Protein AF-A0A7W2FUV5-F1 (afdb_monomer)

Structure (mmCIF, N/CA/C/O backbone):
data_AF-A0A7W2FUV5-F1
#
_entry.id   AF-A0A7W2FUV5-F1
#
loop_
_atom_site.group_PDB
_atom_site.id
_atom_site.type_symbol
_atom_site.label_atom_id
_atom_site.label_alt_id
_atom_site.label_comp_id
_atom_site.label_asym_id
_atom_site.label_entity_id
_atom_site.label_seq_id
_atom_site.pdbx_PDB_ins_code
_atom_site.Cartn_x
_atom_site.Cartn_y
_atom_site.Cartn_z
_atom_site.occupancy
_atom_site.B_iso_or_equiv
_atom_site.auth_seq_id
_atom_site.auth_comp_id
_atom_site.auth_asym_id
_atom_site.auth_atom_id
_atom_site.pdbx_PDB_model_num
ATOM 1 N N . MET A 1 1 ? -15.172 -16.208 36.085 1.00 59.88 1 MET A N 1
ATOM 2 C CA . MET A 1 1 ? -14.757 -15.683 34.762 1.00 59.88 1 MET A CA 1
ATOM 3 C C . MET A 1 1 ? -15.529 -16.446 33.694 1.00 59.88 1 MET A C 1
ATOM 5 O O . MET A 1 1 ? -15.503 -17.672 33.740 1.00 59.88 1 MET A O 1
ATOM 9 N N . SER A 1 2 ? -16.285 -15.777 32.815 1.00 79.88 2 SER A N 1
ATOM 10 C CA . SER A 1 2 ? -17.159 -16.488 31.866 1.00 79.88 2 SER A CA 1
ATOM 11 C C . SER A 1 2 ? -16.350 -17.189 30.760 1.00 79.88 2 SER A C 1
ATOM 13 O O . SER A 1 2 ? -15.202 -16.830 30.489 1.00 79.88 2 SER A O 1
ATOM 15 N N . VAL A 1 3 ? -16.933 -18.198 30.097 1.00 78.81 3 VAL A N 1
ATOM 16 C CA . VAL A 1 3 ? -16.332 -18.845 28.906 1.00 78.81 3 VAL A CA 1
ATOM 17 C C . VAL A 1 3 ? -16.021 -17.808 27.824 1.00 78.81 3 VAL A C 1
ATOM 19 O O . VAL A 1 3 ? -14.957 -17.851 27.212 1.00 78.81 3 VAL A O 1
ATOM 22 N N . VAL A 1 4 ? -16.907 -16.823 27.666 1.00 73.12 4 VAL A N 1
ATOM 23 C CA . VAL A 1 4 ? -16.743 -15.706 26.733 1.00 73.12 4 VAL A CA 1
ATOM 24 C C . VAL A 1 4 ? -15.520 -14.858 27.087 1.00 73.12 4 VAL A C 1
ATOM 26 O O . VAL A 1 4 ? -14.774 -14.480 26.192 1.00 73.12 4 VAL A O 1
ATOM 29 N N . ASP A 1 5 ? -15.263 -14.587 28.367 1.00 71.31 5 ASP A N 1
ATOM 30 C CA . ASP A 1 5 ? -14.100 -13.788 28.783 1.00 71.31 5 ASP A CA 1
ATOM 31 C C . ASP A 1 5 ? -12.777 -14.524 28.545 1.00 71.31 5 ASP A C 1
ATOM 33 O O . ASP A 1 5 ? -11.807 -13.911 28.099 1.00 71.31 5 ASP A O 1
ATOM 37 N N . ARG A 1 6 ? -12.748 -15.848 28.753 1.00 76.88 6 ARG A N 1
ATOM 38 C CA . ARG A 1 6 ? -11.579 -16.688 28.436 1.00 76.88 6 ARG A CA 1
ATOM 39 C C . ARG A 1 6 ? -11.285 -16.713 26.937 1.00 76.88 6 ARG A C 1
ATOM 41 O O . ARG A 1 6 ? -10.139 -16.508 26.549 1.00 76.88 6 ARG A O 1
ATOM 48 N N . LEU A 1 7 ? -12.320 -16.863 26.107 1.00 76.25 7 LEU A N 1
ATOM 49 C CA . LEU A 1 7 ? -12.224 -16.746 24.645 1.00 76.25 7 LEU A CA 1
ATOM 50 C C . LEU A 1 7 ? -11.742 -15.357 24.215 1.00 76.25 7 LEU A C 1
ATOM 52 O O . LEU A 1 7 ? -10.927 -15.220 23.307 1.00 76.25 7 LEU A O 1
ATOM 56 N N . LYS A 1 8 ? -12.209 -14.300 24.887 1.00 73.56 8 LYS A N 1
ATOM 57 C CA . LYS A 1 8 ? -11.751 -12.943 24.586 1.00 73.56 8 LYS A CA 1
ATOM 58 C C . LYS A 1 8 ? -10.276 -12.743 24.915 1.00 73.56 8 LYS A C 1
ATOM 60 O O . LYS A 1 8 ? -9.562 -12.113 24.134 1.00 73.56 8 LYS A O 1
ATOM 65 N N . MET A 1 9 ? -9.816 -13.295 26.035 1.00 73.56 9 MET A N 1
ATOM 66 C CA . MET A 1 9 ? -8.405 -13.265 26.413 1.00 73.56 9 MET A CA 1
ATOM 67 C C . MET A 1 9 ? -7.536 -14.088 25.457 1.00 73.56 9 MET A C 1
ATOM 69 O O . MET A 1 9 ? -6.495 -13.588 25.038 1.00 73.56 9 MET A O 1
ATOM 73 N N . SER A 1 10 ? -7.971 -15.288 25.051 1.00 78.12 10 SER A N 1
ATOM 74 C CA . SER A 1 10 ? -7.213 -16.134 24.114 1.00 78.12 10 SER A CA 1
ATOM 75 C C . SER A 1 10 ? -7.102 -15.516 22.718 1.00 78.12 10 SER A C 1
ATOM 77 O O . SER A 1 10 ? -6.075 -15.656 22.065 1.00 78.12 10 SER A O 1
ATOM 79 N N . LEU A 1 11 ? -8.120 -14.767 22.279 1.00 75.81 11 LEU A N 1
ATOM 80 C CA . LEU A 1 11 ? -8.102 -14.005 21.023 1.00 75.81 11 LEU A CA 1
ATOM 81 C C . LEU A 1 11 ? -7.348 -12.665 21.136 1.00 75.81 11 LEU A C 1
ATOM 83 O O . LEU A 1 11 ? -7.261 -11.912 20.165 1.00 75.81 11 LEU A O 1
ATOM 87 N N . GLY A 1 12 ? -6.823 -12.329 22.320 1.00 76.38 12 GLY A N 1
ATOM 88 C CA . GLY A 1 12 ? -6.105 -11.081 22.566 1.00 76.38 12 GLY A CA 1
ATOM 89 C C . GLY A 1 12 ? -6.962 -9.831 22.349 1.00 76.38 12 GLY A C 1
ATOM 90 O O . GLY A 1 12 ? -6.422 -8.785 21.975 1.00 76.38 12 GLY A O 1
ATOM 91 N N . LEU A 1 13 ? -8.281 -9.936 22.546 1.00 79.88 13 LEU A N 1
ATOM 92 C CA . LEU A 1 13 ? -9.224 -8.842 22.340 1.00 79.88 13 LEU A CA 1
ATOM 93 C C . LEU A 1 13 ? -8.911 -7.656 23.266 1.00 79.88 13 LEU A C 1
ATOM 95 O O . LEU A 1 13 ? -8.516 -7.839 24.421 1.00 79.88 13 LEU A O 1
ATOM 99 N N . PRO A 1 14 ? -9.103 -6.413 22.794 1.00 77.25 14 PRO A N 1
ATOM 100 C CA . PRO A 1 14 ? -8.927 -5.244 23.635 1.00 77.25 14 PRO A CA 1
ATOM 101 C C . PRO A 1 14 ? -9.948 -5.268 24.776 1.00 77.25 14 PRO A C 1
ATOM 103 O O . PRO A 1 14 ? -11.129 -5.534 24.554 1.00 77.25 14 PRO A O 1
ATOM 106 N N . LYS A 1 15 ? -9.510 -4.887 25.985 1.00 74.56 15 LYS A N 1
ATOM 107 C CA . LYS A 1 15 ? -10.382 -4.759 27.172 1.00 74.56 15 LYS A CA 1
ATOM 108 C C . LYS A 1 15 ? -11.621 -3.893 26.908 1.00 74.56 15 LYS A C 1
ATOM 110 O O . LYS A 1 15 ? -12.674 -4.127 27.484 1.00 74.56 15 LYS A O 1
ATOM 115 N N . GLN A 1 16 ? -11.489 -2.901 26.024 1.00 78.50 16 GLN A N 1
ATOM 116 C CA . GLN A 1 16 ? -12.583 -2.055 25.566 1.00 78.50 16 GLN A CA 1
ATOM 117 C C . GLN A 1 16 ? -12.627 -2.021 24.037 1.00 78.50 16 GLN A C 1
ATOM 119 O O . GLN A 1 16 ? -11.667 -1.606 23.376 1.00 78.50 16 GLN A O 1
ATOM 124 N N . ILE A 1 17 ? -13.772 -2.397 23.464 1.00 81.25 17 ILE A N 1
ATOM 125 C CA . ILE A 1 17 ? -14.006 -2.258 22.028 1.00 81.25 17 ILE A CA 1
ATOM 126 C C . ILE A 1 17 ? -14.166 -0.776 21.686 1.00 81.25 17 ILE A C 1
ATOM 128 O O . ILE A 1 17 ? -14.946 -0.042 22.292 1.00 81.25 17 ILE A O 1
ATOM 132 N N . LYS A 1 18 ? -13.415 -0.335 20.674 1.00 88.25 18 LYS A N 1
ATOM 133 C CA . LYS A 1 18 ? -13.454 1.026 20.135 1.00 88.25 18 LYS A CA 1
ATOM 134 C C . LYS A 1 18 ? -14.054 0.973 18.725 1.00 88.25 18 LYS A C 1
ATOM 136 O O . LYS A 1 18 ? -13.307 0.723 17.778 1.00 88.25 18 LYS A O 1
ATOM 141 N N . PRO A 1 19 ? -15.358 1.265 18.536 1.00 87.38 19 PRO A N 1
ATOM 142 C CA . PRO A 1 19 ? -16.016 1.150 17.229 1.00 87.38 19 PRO A CA 1
ATOM 143 C C . PRO A 1 19 ? -15.328 1.943 16.111 1.00 87.38 19 PRO A C 1
ATOM 145 O O . PRO A 1 19 ? -15.276 1.504 14.970 1.00 87.38 19 PRO A O 1
ATOM 148 N N . ARG A 1 20 ? -14.724 3.097 16.432 1.00 89.38 20 ARG A N 1
ATOM 149 C CA . ARG A 1 20 ? -13.949 3.882 15.455 1.00 89.38 20 ARG A CA 1
ATOM 150 C C . ARG A 1 20 ? -12.714 3.134 14.947 1.00 89.38 20 ARG A C 1
ATOM 152 O O . ARG A 1 20 ? -12.417 3.228 13.761 1.00 89.38 20 ARG A O 1
ATOM 159 N N . ARG A 1 21 ? -12.005 2.408 15.820 1.00 91.44 21 ARG A N 1
ATOM 160 C CA . ARG A 1 21 ? -10.847 1.590 15.424 1.00 91.44 21 ARG A CA 1
ATOM 161 C C . ARG A 1 21 ? -11.284 0.381 14.612 1.00 91.44 21 ARG A C 1
ATOM 163 O O . ARG A 1 21 ? -10.634 0.087 13.623 1.00 91.44 21 ARG A O 1
ATOM 170 N N . ALA A 1 22 ? -12.411 -0.235 14.960 1.00 91.38 22 ALA A N 1
ATOM 171 C CA . ALA A 1 22 ? -13.001 -1.304 14.158 1.00 91.38 22 ALA A CA 1
ATOM 172 C C . ALA A 1 22 ? -13.308 -0.842 12.720 1.00 91.38 22 ALA A C 1
ATOM 174 O O . ALA A 1 22 ? -12.882 -1.477 11.762 1.00 91.38 22 ALA A O 1
ATOM 175 N N . VAL A 1 23 ? -13.959 0.319 12.552 1.00 92.69 23 VAL A N 1
ATOM 176 C CA . VAL A 1 23 ? -14.230 0.887 11.215 1.00 92.69 23 VAL A CA 1
ATOM 177 C C . VAL A 1 23 ? -12.932 1.202 10.464 1.00 92.69 23 VAL A C 1
ATOM 179 O O . VAL A 1 23 ? -12.827 0.896 9.281 1.00 92.69 23 VAL A O 1
ATOM 182 N N . LYS A 1 24 ? -11.917 1.770 11.132 1.00 95.12 24 LYS A N 1
ATOM 183 C CA . LYS A 1 24 ? -10.587 1.945 10.519 1.00 95.12 24 LYS A CA 1
ATOM 184 C C . LYS A 1 24 ? -9.967 0.612 10.108 1.00 95.12 24 LYS A C 1
ATOM 186 O O . LYS A 1 24 ? -9.339 0.557 9.063 1.00 95.12 24 LYS A O 1
ATOM 191 N N . GLY A 1 25 ? -10.155 -0.435 10.907 1.00 94.81 25 GLY A N 1
ATOM 192 C CA . GLY A 1 25 ? -9.686 -1.780 10.606 1.00 94.81 25 GLY A CA 1
ATOM 193 C C . GLY A 1 25 ? -10.270 -2.312 9.305 1.00 94.81 25 GLY A C 1
ATOM 194 O O . GLY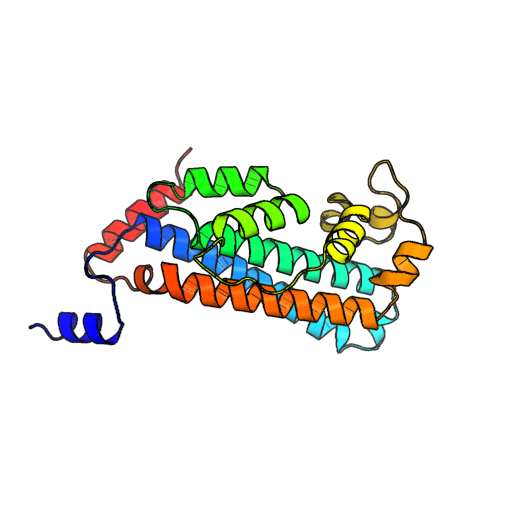 A 1 25 ? -9.515 -2.780 8.465 1.00 94.81 25 GLY A O 1
ATOM 195 N N . VAL A 1 26 ? -11.574 -2.140 9.081 1.00 93.94 26 VAL A N 1
ATOM 196 C CA . VAL A 1 26 ? -12.203 -2.492 7.795 1.00 93.94 26 VAL A CA 1
ATOM 197 C C . VAL A 1 26 ? -11.570 -1.719 6.634 1.00 93.94 26 VAL A C 1
ATOM 199 O O . VAL A 1 26 ? -11.230 -2.312 5.619 1.00 93.94 26 VAL A O 1
ATOM 202 N N . ILE A 1 27 ? -11.364 -0.408 6.790 1.00 95.06 27 ILE A N 1
ATOM 203 C CA . ILE A 1 27 ? -10.771 0.435 5.739 1.00 95.06 27 ILE A CA 1
ATOM 204 C C . ILE A 1 27 ? -9.333 0.001 5.423 1.00 95.06 27 ILE A C 1
ATOM 206 O O . ILE A 1 27 ? -9.000 -0.199 4.260 1.00 95.06 27 ILE A O 1
ATOM 210 N N . ALA A 1 28 ? -8.483 -0.144 6.445 1.00 97.19 28 ALA A N 1
ATOM 211 C CA . ALA A 1 28 ? -7.097 -0.581 6.278 1.00 97.19 28 ALA A CA 1
ATOM 212 C C . ALA A 1 28 ? -7.025 -1.968 5.635 1.00 97.19 28 ALA A C 1
ATOM 214 O O . ALA A 1 28 ? -6.224 -2.177 4.726 1.00 97.19 28 ALA A O 1
ATOM 215 N N . ARG A 1 29 ? -7.900 -2.884 6.073 1.00 96.94 29 ARG A N 1
ATOM 216 C CA . ARG A 1 29 ? -7.984 -4.232 5.521 1.00 96.94 29 ARG A CA 1
ATOM 217 C C . ARG A 1 29 ? -8.295 -4.232 4.041 1.00 96.94 29 ARG A C 1
ATOM 219 O O . ARG A 1 29 ? -7.571 -4.864 3.288 1.00 96.94 29 ARG A O 1
ATOM 226 N N . ASN A 1 30 ? -9.329 -3.506 3.634 1.00 96.31 30 ASN A N 1
ATOM 227 C CA . ASN A 1 30 ? -9.692 -3.436 2.225 1.00 96.31 30 ASN A CA 1
ATOM 228 C C . ASN A 1 30 ? -8.520 -2.926 1.382 1.00 96.31 30 ASN A C 1
ATOM 230 O O . ASN A 1 30 ? -8.193 -3.546 0.385 1.00 96.31 30 ASN A O 1
ATOM 234 N N . TYR A 1 31 ? -7.814 -1.886 1.840 1.00 97.50 31 TYR A N 1
ATOM 235 C CA . TYR A 1 31 ? -6.651 -1.385 1.112 1.00 97.50 31 TYR A CA 1
ATOM 236 C C . TYR A 1 31 ? -5.524 -2.415 0.969 1.00 97.50 31 TYR A C 1
ATOM 238 O O . TYR A 1 31 ? -5.060 -2.606 -0.145 1.00 97.50 31 TYR A O 1
ATOM 246 N N . TYR A 1 32 ? -5.055 -3.083 2.033 1.00 97.31 32 TYR A N 1
ATOM 247 C CA . TYR A 1 32 ? -3.952 -4.047 1.843 1.00 97.31 32 TYR A CA 1
ATOM 248 C C . TYR A 1 32 ? -4.402 -5.316 1.096 1.00 97.31 32 TYR A C 1
ATOM 250 O O . TYR A 1 32 ? -3.601 -5.939 0.406 1.00 97.31 32 TYR A O 1
ATOM 258 N N . VAL A 1 33 ? -5.679 -5.706 1.200 1.00 98.00 33 VAL A N 1
ATOM 259 C CA . VAL A 1 33 ? -6.230 -6.811 0.399 1.00 98.00 33 VAL A CA 1
ATOM 260 C C . VAL A 1 33 ? -6.239 -6.426 -1.080 1.00 98.00 33 VAL A C 1
ATOM 262 O O . VAL A 1 33 ? -5.708 -7.176 -1.889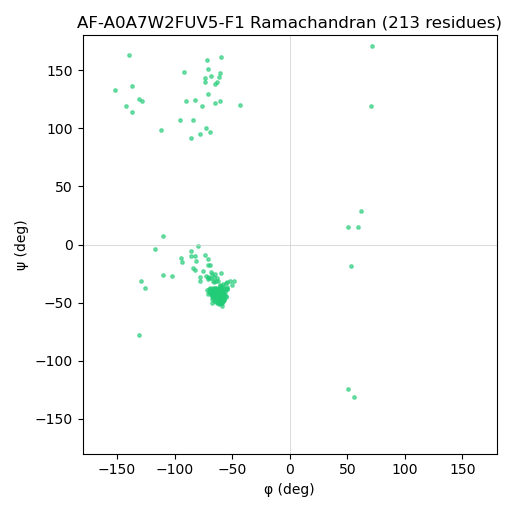 1.00 98.00 33 VAL A O 1
ATOM 265 N N . ASP A 1 34 ? -6.739 -5.236 -1.427 1.00 97.38 34 ASP A N 1
ATOM 266 C CA . ASP A 1 34 ? -6.683 -4.715 -2.800 1.00 97.38 34 ASP A CA 1
ATOM 267 C C . ASP A 1 34 ? -5.228 -4.625 -3.289 1.00 97.38 34 ASP A C 1
ATOM 269 O O . ASP A 1 34 ? -4.919 -5.002 -4.416 1.00 97.38 34 ASP A O 1
ATOM 273 N N . GLY A 1 35 ? -4.313 -4.185 -2.417 1.00 97.62 35 GLY A N 1
ATOM 274 C CA . GLY A 1 35 ? -2.876 -4.158 -2.686 1.00 97.62 35 GLY A CA 1
ATOM 275 C C . GLY A 1 35 ? -2.306 -5.525 -3.066 1.00 97.62 35 GLY A C 1
ATOM 276 O O . GLY A 1 35 ? -1.516 -5.614 -4.009 1.00 97.62 35 GLY A O 1
ATOM 277 N N . ASN A 1 36 ? -2.748 -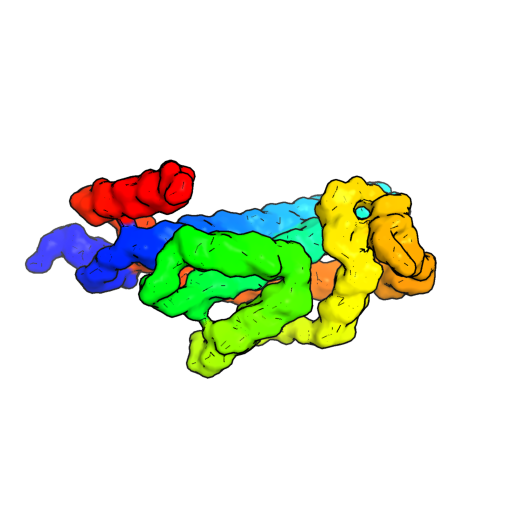6.584 -2.384 1.00 98.19 36 ASN A N 1
ATOM 278 C CA . ASN A 1 36 ? -2.375 -7.959 -2.704 1.00 98.19 36 ASN A CA 1
ATOM 279 C C . ASN A 1 36 ? -2.948 -8.414 -4.050 1.00 98.19 36 ASN A C 1
ATOM 281 O O . ASN A 1 36 ? -2.219 -8.982 -4.852 1.00 98.19 36 ASN A O 1
ATOM 285 N N . LEU A 1 37 ? -4.218 -8.104 -4.329 1.00 97.81 37 LEU A N 1
ATOM 286 C CA . LEU A 1 37 ? -4.871 -8.467 -5.593 1.00 97.81 37 LEU A CA 1
ATOM 287 C C . LEU A 1 37 ? -4.165 -7.847 -6.809 1.00 97.81 37 LEU A C 1
ATOM 289 O O . LEU A 1 37 ? -4.066 -8.480 -7.859 1.00 97.81 37 LEU A O 1
ATOM 293 N N . PHE A 1 38 ? -3.641 -6.623 -6.683 1.00 96.56 38 PHE A N 1
ATOM 294 C CA . PHE A 1 38 ? -2.833 -6.013 -7.743 1.00 96.56 38 PHE A CA 1
ATOM 295 C C . PHE A 1 38 ? -1.500 -6.745 -7.968 1.00 96.56 38 PHE A C 1
ATOM 297 O O . PHE A 1 38 ? -1.084 -6.904 -9.114 1.00 96.56 38 PHE A O 1
ATOM 304 N N . ILE A 1 39 ? -0.844 -7.215 -6.900 1.00 97.69 39 ILE A N 1
ATOM 305 C CA . ILE A 1 39 ? 0.384 -8.022 -7.006 1.00 97.69 39 ILE A CA 1
ATOM 306 C C . ILE A 1 39 ? 0.076 -9.374 -7.652 1.00 97.69 39 ILE A C 1
ATOM 308 O O . ILE A 1 39 ? 0.773 -9.777 -8.576 1.00 97.69 39 ILE A O 1
ATOM 312 N N . GLU A 1 40 ? -0.988 -10.050 -7.218 1.00 96.69 40 GLU A N 1
ATOM 313 C CA . GLU A 1 40 ? -1.411 -11.329 -7.798 1.00 96.69 40 GLU A CA 1
ATOM 314 C C . GLU A 1 40 ? -1.698 -11.191 -9.296 1.00 96.69 40 GLU A C 1
ATOM 316 O O . GLU A 1 40 ? -1.279 -12.028 -10.095 1.00 96.69 40 GLU A O 1
ATOM 321 N N . ARG A 1 41 ? -2.359 -10.102 -9.705 1.00 93.12 41 ARG A N 1
ATOM 322 C CA . ARG A 1 41 ? -2.601 -9.822 -11.122 1.00 93.12 41 ARG A CA 1
ATOM 323 C C . ARG A 1 41 ? -1.301 -9.618 -11.897 1.00 93.12 41 ARG A C 1
ATOM 325 O O . ARG A 1 41 ? -1.179 -10.161 -12.995 1.00 93.12 41 ARG A O 1
ATOM 332 N N . PHE A 1 42 ? -0.340 -8.885 -11.334 1.00 94.19 42 PHE A N 1
ATOM 333 C CA . PHE A 1 42 ? 0.996 -8.765 -11.918 1.00 94.19 42 PHE A CA 1
ATOM 334 C C . PHE A 1 42 ? 1.650 -10.143 -12.093 1.00 94.19 42 PHE A C 1
ATOM 336 O O . PHE A 1 42 ? 2.147 -10.444 -13.175 1.00 94.19 42 PHE A O 1
ATOM 343 N N . ASP A 1 43 ? 1.612 -10.995 -11.067 1.00 94.31 43 ASP A N 1
ATOM 344 C CA . ASP A 1 43 ? 2.238 -12.323 -11.094 1.00 94.31 43 ASP A CA 1
ATOM 345 C C . ASP A 1 43 ? 1.633 -13.229 -12.165 1.00 94.31 43 ASP A C 1
ATOM 347 O O . ASP A 1 43 ? 2.362 -13.899 -12.899 1.00 94.31 43 ASP A O 1
ATOM 351 N N . ILE A 1 44 ? 0.306 -13.201 -12.302 1.00 91.38 44 ILE A N 1
ATOM 352 C CA . ILE A 1 44 ? -0.410 -13.932 -13.349 1.00 91.38 44 ILE A CA 1
ATOM 353 C C . ILE A 1 44 ? 0.045 -13.449 -14.730 1.00 91.38 44 ILE A C 1
ATOM 355 O O . ILE A 1 44 ? 0.449 -14.269 -15.556 1.00 91.38 44 ILE A O 1
ATOM 359 N N . LEU A 1 45 ? 0.049 -12.133 -14.971 1.00 86.81 45 LEU A N 1
ATOM 360 C CA . LEU A 1 45 ? 0.512 -11.564 -16.242 1.00 86.81 45 LEU A CA 1
ATOM 361 C C . LEU A 1 45 ? 1.965 -11.947 -16.537 1.00 86.81 45 LEU A C 1
ATOM 363 O O . LEU A 1 45 ? 2.269 -12.361 -17.655 1.00 86.81 45 LEU A O 1
ATOM 367 N N . ASN A 1 46 ? 2.834 -11.875 -15.529 1.00 87.12 46 ASN A N 1
ATOM 368 C CA . ASN A 1 46 ? 4.255 -12.173 -15.658 1.00 87.12 46 ASN A CA 1
ATOM 369 C C . ASN A 1 46 ? 4.541 -13.661 -15.916 1.00 87.12 46 ASN A C 1
ATOM 371 O O . ASN A 1 46 ? 5.522 -13.989 -16.573 1.00 87.12 46 ASN A O 1
ATOM 375 N N . SER A 1 47 ? 3.677 -14.560 -15.437 1.00 84.44 47 SER A N 1
ATOM 376 C CA . SER A 1 47 ? 3.776 -15.999 -15.718 1.00 84.44 47 SER A CA 1
ATOM 377 C C . SER A 1 47 ? 3.318 -16.383 -17.132 1.00 84.44 47 SER A C 1
ATOM 379 O O . SER A 1 47 ? 3.739 -17.413 -17.659 1.00 84.44 47 SER A O 1
ATOM 381 N N . SER A 1 48 ? 2.488 -15.552 -17.775 1.00 75.12 48 SER A N 1
ATOM 382 C CA . SER A 1 48 ? 2.076 -15.735 -19.170 1.00 75.12 48 SER A CA 1
ATOM 383 C C . SER A 1 48 ? 3.103 -15.099 -20.117 1.00 75.12 48 SER A C 1
ATOM 385 O O . SER A 1 48 ? 3.025 -13.908 -20.423 1.00 75.12 48 SER A O 1
ATOM 387 N N . ASN A 1 49 ? 4.088 -15.885 -20.570 1.00 66.38 49 ASN A N 1
ATOM 388 C CA . ASN A 1 49 ? 5.196 -15.402 -21.412 1.00 66.38 49 ASN A CA 1
ATOM 389 C C . ASN A 1 49 ? 4.739 -14.587 -22.638 1.00 66.38 49 ASN A C 1
ATOM 391 O O . ASN A 1 49 ? 5.399 -13.614 -22.993 1.00 66.38 49 ASN A O 1
ATOM 395 N N . ASP A 1 50 ? 3.600 -14.925 -23.246 1.00 75.88 50 ASP A N 1
ATOM 396 C CA . ASP A 1 50 ? 3.119 -14.265 -24.467 1.00 75.88 50 ASP A CA 1
ATOM 397 C C . ASP A 1 50 ? 2.607 -12.838 -24.215 1.00 75.88 50 ASP A C 1
ATOM 399 O O . ASP A 1 50 ? 2.872 -11.923 -24.997 1.00 75.88 50 ASP A O 1
ATOM 403 N N . SER A 1 51 ? 1.916 -12.605 -23.093 1.00 78.69 51 SER A N 1
ATOM 404 C CA . SER A 1 51 ? 1.337 -11.291 -22.777 1.00 78.69 51 SER A CA 1
ATOM 405 C C . SER A 1 51 ? 2.427 -10.253 -22.525 1.00 78.69 51 SER A C 1
ATOM 407 O O . SER A 1 51 ? 2.341 -9.121 -23.002 1.00 78.69 51 SER A O 1
ATOM 409 N N . MET A 1 52 ? 3.485 -10.639 -21.806 1.00 83.38 52 MET A N 1
ATOM 410 C CA . MET A 1 52 ? 4.571 -9.731 -21.428 1.00 83.38 52 MET A CA 1
ATOM 411 C C . MET A 1 52 ? 5.497 -9.358 -22.585 1.00 83.38 52 MET A C 1
ATOM 413 O O . MET A 1 52 ? 6.280 -8.421 -22.430 1.00 83.38 52 MET A O 1
ATOM 417 N N . GLN A 1 53 ? 5.389 -9.998 -23.756 1.00 84.25 53 GLN A N 1
ATOM 418 C CA . GLN A 1 53 ? 6.064 -9.528 -24.973 1.00 84.25 53 GLN A CA 1
ATOM 419 C C . GLN A 1 53 ? 5.466 -8.213 -25.492 1.00 84.25 53 GLN A C 1
ATOM 421 O O . GLN A 1 53 ? 6.164 -7.418 -26.126 1.00 84.25 53 GLN A O 1
ATOM 426 N N . ASN A 1 54 ? 4.209 -7.916 -25.154 1.00 84.38 54 ASN A N 1
ATOM 427 C CA . ASN A 1 54 ? 3.532 -6.698 -25.572 1.00 84.38 54 ASN A CA 1
ATOM 428 C C . ASN A 1 54 ? 3.732 -5.553 -24.559 1.00 84.38 54 ASN A C 1
ATOM 430 O O . ASN A 1 54 ? 3.363 -5.645 -23.385 1.00 84.38 54 ASN A O 1
ATOM 434 N N . LYS A 1 55 ? 4.262 -4.423 -25.043 1.00 84.12 55 LYS A N 1
ATOM 435 C CA . LYS A 1 55 ? 4.521 -3.208 -24.251 1.00 84.12 55 LYS A CA 1
ATOM 436 C C . LYS A 1 55 ? 3.283 -2.694 -23.506 1.00 84.12 55 LYS A C 1
ATOM 438 O O . LYS A 1 55 ? 3.394 -2.259 -22.364 1.00 84.12 55 LYS A O 1
ATOM 443 N N . GLN A 1 56 ? 2.098 -2.803 -24.106 1.00 81.62 56 GLN A N 1
ATOM 444 C CA . GLN A 1 56 ? 0.836 -2.401 -23.477 1.00 81.62 56 GLN A CA 1
ATOM 445 C C . GLN A 1 56 ? 0.533 -3.211 -22.215 1.00 81.62 56 GLN A C 1
ATOM 447 O O . GLN A 1 56 ? 0.092 -2.666 -21.203 1.00 81.62 56 GLN A O 1
ATOM 452 N N . PHE A 1 57 ? 0.793 -4.519 -22.252 1.00 85.06 57 PHE A N 1
ATOM 453 C CA . PHE A 1 57 ? 0.610 -5.386 -21.092 1.00 85.06 57 PHE A CA 1
ATOM 454 C C . PHE A 1 57 ? 1.628 -5.074 -19.997 1.00 85.06 57 PHE A C 1
ATOM 456 O O . PHE A 1 57 ? 1.236 -4.961 -18.837 1.00 85.06 57 PHE A O 1
ATOM 463 N N . ARG A 1 58 ? 2.896 -4.825 -20.354 1.00 87.56 58 ARG A N 1
ATOM 464 C CA . ARG A 1 58 ? 3.919 -4.383 -19.390 1.00 87.56 58 ARG A CA 1
ATOM 465 C C . ARG A 1 58 ? 3.539 -3.066 -18.710 1.00 87.56 58 ARG A C 1
ATOM 467 O O . ARG A 1 58 ? 3.691 -2.927 -17.498 1.00 87.56 58 ARG A O 1
ATOM 474 N N . ALA A 1 59 ? 2.970 -2.123 -19.459 1.00 86.12 59 ALA A N 1
ATOM 475 C CA . ALA A 1 59 ? 2.499 -0.852 -18.912 1.00 86.12 59 ALA A CA 1
ATOM 476 C C . ALA A 1 59 ? 1.376 -1.044 -17.879 1.00 86.12 59 ALA A C 1
ATOM 478 O O . ALA A 1 59 ? 1.409 -0.455 -16.798 1.00 86.12 59 ALA A O 1
ATOM 479 N N . LYS A 1 60 ? 0.405 -1.915 -18.181 1.00 86.38 60 LYS A N 1
ATOM 480 C CA . LYS A 1 60 ? -0.673 -2.278 -17.247 1.00 86.38 60 LYS A CA 1
ATOM 481 C C . LYS A 1 60 ? -0.129 -2.975 -16.002 1.00 86.38 60 LYS A C 1
ATOM 483 O O . LYS A 1 60 ? -0.520 -2.625 -14.894 1.00 86.38 60 LYS A O 1
ATOM 488 N N . ALA A 1 61 ? 0.823 -3.885 -16.180 1.00 90.44 61 ALA A N 1
ATOM 489 C CA . ALA A 1 61 ? 1.504 -4.566 -15.087 1.00 90.44 61 ALA A CA 1
ATOM 490 C C . ALA A 1 61 ? 2.232 -3.563 -14.161 1.00 90.44 61 ALA A C 1
ATOM 492 O O . ALA A 1 61 ? 2.154 -3.672 -12.939 1.00 90.44 61 ALA A O 1
ATOM 493 N N . MET A 1 62 ? 2.866 -2.524 -14.717 1.00 91.62 62 MET A N 1
ATOM 494 C CA . MET A 1 62 ? 3.486 -1.445 -13.930 1.00 91.62 62 MET A CA 1
ATOM 495 C C . MET A 1 62 ? 2.446 -0.629 -13.151 1.00 91.62 62 MET A C 1
ATOM 497 O O . MET A 1 62 ? 2.646 -0.333 -11.967 1.00 91.62 62 MET A O 1
ATOM 501 N N . VAL A 1 63 ? 1.313 -0.304 -13.782 1.00 89.94 63 VAL A N 1
ATOM 502 C CA . VAL A 1 63 ? 0.191 0.382 -13.122 1.00 89.94 63 VAL A CA 1
ATOM 503 C C . VAL A 1 63 ? -0.334 -0.437 -11.942 1.00 89.94 63 VAL A C 1
ATOM 505 O O . VAL A 1 63 ? -0.583 0.139 -10.882 1.00 89.94 63 VAL A O 1
ATOM 508 N N . ASP A 1 64 ? -0.434 -1.758 -12.076 1.00 92.75 64 ASP A N 1
ATOM 509 C CA . ASP A 1 64 ? -0.867 -2.647 -10.992 1.00 92.75 64 ASP A CA 1
ATOM 510 C C . ASP A 1 64 ? 0.068 -2.563 -9.788 1.00 92.75 64 ASP A C 1
ATOM 512 O O . ASP A 1 64 ? -0.379 -2.341 -8.660 1.00 92.75 64 ASP A O 1
ATOM 516 N N . LEU A 1 65 ? 1.378 -2.622 -10.018 1.00 95.19 65 LEU A N 1
ATOM 517 C CA . LEU A 1 65 ? 2.363 -2.472 -8.946 1.00 95.19 65 LEU A CA 1
ATOM 518 C C . LEU A 1 65 ? 2.295 -1.083 -8.284 1.00 95.19 65 LEU A C 1
ATOM 520 O O . LEU A 1 65 ? 2.377 -0.974 -7.057 1.00 95.19 65 LEU A O 1
ATOM 524 N N . CYS A 1 66 ? 2.060 -0.018 -9.058 1.00 93.81 66 CYS A N 1
ATOM 525 C CA . CYS A 1 66 ? 1.828 1.323 -8.509 1.00 93.81 66 CYS A CA 1
ATOM 526 C C . CYS A 1 66 ? 0.571 1.387 -7.632 1.00 93.81 66 CYS A C 1
ATOM 528 O O . CYS A 1 66 ? 0.593 2.000 -6.561 1.00 93.81 66 CYS A O 1
ATOM 530 N N . MET A 1 67 ? -0.520 0.758 -8.074 1.00 92.94 67 MET A N 1
ATOM 531 C CA . MET A 1 67 ? -1.769 0.673 -7.316 1.00 92.94 67 MET A CA 1
ATOM 532 C C . MET A 1 67 ? -1.581 -0.140 -6.034 1.00 92.94 67 MET A C 1
ATOM 534 O O . MET A 1 67 ? -2.096 0.248 -4.985 1.00 92.94 67 MET A O 1
ATOM 538 N N . SER A 1 68 ? -0.771 -1.199 -6.077 1.00 96.75 68 SER A N 1
ATOM 539 C CA . SER A 1 68 ? -0.405 -1.969 -4.890 1.00 96.75 68 SER A CA 1
ATOM 540 C C . SER A 1 68 ? 0.338 -1.130 -3.848 1.00 96.75 68 SER A C 1
ATOM 542 O O . SER A 1 68 ? -0.051 -1.103 -2.674 1.00 96.75 68 SER A O 1
ATOM 544 N N . LEU A 1 69 ? 1.359 -0.376 -4.268 1.00 96.69 69 LEU A N 1
ATOM 545 C CA . LEU A 1 69 ? 2.103 0.526 -3.383 1.00 96.69 69 LEU A CA 1
ATOM 546 C C . LEU A 1 69 ? 1.195 1.592 -2.772 1.00 96.69 69 LEU A C 1
ATOM 548 O O . LEU A 1 69 ? 1.248 1.852 -1.568 1.00 96.69 69 LEU A O 1
ATOM 552 N N . GLU A 1 70 ? 0.326 2.183 -3.587 1.00 95.56 70 GLU A N 1
ATOM 553 C CA . GLU A 1 70 ? -0.642 3.172 -3.134 1.00 95.56 70 GLU A CA 1
ATOM 554 C C . GLU A 1 70 ? -1.581 2.602 -2.064 1.00 95.56 70 GLU A C 1
ATOM 556 O O . GLU A 1 70 ? -1.738 3.192 -0.990 1.00 95.56 70 GLU A O 1
ATOM 561 N N . CYS A 1 71 ? -2.181 1.445 -2.338 1.00 96.81 71 CYS A N 1
ATOM 562 C CA . CYS A 1 71 ? -3.046 0.720 -1.417 1.00 96.81 71 CYS A CA 1
ATOM 563 C C . CYS A 1 71 ? -2.324 0.392 -0.103 1.00 96.81 71 CYS A C 1
ATOM 565 O O . CYS A 1 71 ? -2.827 0.701 0.982 1.00 96.81 71 CYS A O 1
ATOM 567 N N . SER A 1 72 ? -1.099 -0.121 -0.188 1.00 98.31 72 SER A N 1
ATOM 568 C CA . SER A 1 72 ? -0.252 -0.430 0.968 1.00 98.31 72 SER A CA 1
ATOM 569 C C . SER A 1 72 ? 0.001 0.807 1.837 1.00 98.31 72 SER A C 1
ATOM 571 O O . SER A 1 72 ? -0.236 0.792 3.049 1.00 98.31 72 SER A O 1
ATOM 573 N N . MET A 1 73 ? 0.395 1.929 1.226 1.00 97.69 73 MET A N 1
ATOM 574 C CA . MET A 1 73 ? 0.618 3.195 1.933 1.00 97.69 73 MET A CA 1
ATOM 575 C C . MET A 1 73 ? -0.673 3.748 2.546 1.00 97.69 73 MET A C 1
ATOM 577 O O . MET A 1 73 ? -0.668 4.207 3.690 1.00 97.69 73 MET A O 1
ATOM 581 N N . LYS A 1 74 ? -1.809 3.672 1.841 1.00 97.62 74 LYS A N 1
ATOM 582 C CA . LYS A 1 74 ? -3.115 4.092 2.381 1.00 97.62 74 LYS A CA 1
ATOM 583 C C . LYS A 1 74 ? -3.517 3.241 3.588 1.00 97.62 74 LYS A C 1
ATOM 585 O O . LYS A 1 74 ? -3.943 3.803 4.601 1.00 97.62 74 LYS A O 1
ATOM 590 N N . SER A 1 75 ? -3.312 1.926 3.531 1.00 98.12 75 SER A N 1
ATOM 591 C CA . SER A 1 75 ? -3.518 1.023 4.669 1.00 98.12 75 SER A CA 1
ATOM 592 C C . SER A 1 75 ? -2.626 1.393 5.861 1.00 98.12 75 SER A C 1
ATOM 594 O O . SER A 1 75 ? -3.123 1.550 6.982 1.00 98.12 75 SER A O 1
ATOM 596 N N . LEU A 1 76 ? -1.334 1.653 5.631 1.00 98.00 76 LEU A N 1
ATOM 597 C CA . LEU A 1 76 ? -0.396 2.099 6.669 1.00 98.00 76 LEU A CA 1
ATOM 598 C C . LEU A 1 76 ? -0.824 3.430 7.301 1.00 98.00 76 LEU A C 1
ATOM 600 O O . LEU A 1 76 ? -0.864 3.55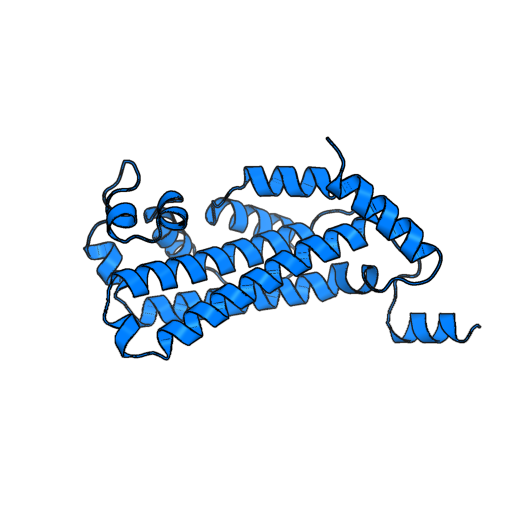1 8.528 1.00 98.00 76 LEU A O 1
ATOM 604 N N . VAL A 1 77 ? -1.215 4.420 6.493 1.00 97.31 77 VAL A N 1
ATOM 605 C CA . VAL A 1 77 ? -1.726 5.713 6.982 1.00 97.31 77 VAL A CA 1
ATOM 606 C C . VAL A 1 77 ? -2.955 5.515 7.869 1.00 97.31 77 VAL A C 1
ATOM 608 O O . VAL A 1 77 ? -3.088 6.192 8.895 1.00 97.31 77 VAL A O 1
ATOM 611 N N . VAL A 1 78 ? -3.851 4.590 7.513 1.00 97.12 78 VAL A N 1
ATOM 612 C CA . VAL A 1 78 ? -5.041 4.279 8.315 1.00 97.12 78 VAL A CA 1
ATOM 613 C C . VAL A 1 78 ? -4.654 3.627 9.636 1.00 97.12 78 VAL A C 1
ATOM 615 O O . VAL A 1 78 ? -5.074 4.114 10.693 1.00 97.12 78 VAL A O 1
ATOM 618 N N . SER A 1 79 ? -3.817 2.593 9.580 1.00 97.12 79 SER A N 1
ATOM 619 C CA . SER A 1 79 ? -3.348 1.808 10.728 1.00 97.12 79 SER A CA 1
ATOM 620 C C . SER A 1 79 ? -2.560 2.638 11.737 1.00 97.12 79 SER A C 1
ATOM 622 O O . SER A 1 79 ? -2.755 2.506 12.947 1.00 97.12 79 SER A O 1
ATOM 624 N N . LEU A 1 80 ? -1.742 3.576 11.259 1.00 96.25 80 LEU A N 1
ATOM 625 C CA . LEU A 1 80 ? -0.933 4.458 12.102 1.00 96.25 80 LEU A CA 1
ATOM 626 C C . LEU A 1 80 ? -1.692 5.708 12.571 1.00 96.25 80 LEU A C 1
ATOM 628 O O . LEU A 1 80 ? -1.197 6.429 13.444 1.00 96.25 80 LEU A O 1
ATOM 632 N N . SER A 1 81 ? -2.883 5.992 12.037 1.00 94.81 81 SER A N 1
ATOM 633 C CA . SER A 1 81 ? -3.637 7.200 12.385 1.00 94.81 81 SER A CA 1
ATOM 634 C C . SER A 1 81 ? -4.091 7.222 13.850 1.00 94.81 81 SER A C 1
ATOM 636 O O . SER A 1 81 ? -4.602 6.241 14.388 1.00 94.81 81 SER A O 1
ATOM 638 N N . HIS A 1 82 ? -3.980 8.389 14.489 1.00 91.38 82 HIS A N 1
ATOM 639 C CA . HIS A 1 82 ? -4.380 8.572 15.886 1.00 91.38 82 HIS A CA 1
ATOM 640 C C . HIS A 1 82 ? -5.877 8.283 16.128 1.00 91.38 82 HIS A C 1
ATOM 642 O O . HIS A 1 82 ? -6.723 8.573 15.276 1.00 91.38 82 HIS A O 1
ATOM 648 N N . ASP A 1 83 ? -6.222 7.768 17.312 1.00 86.94 83 ASP A N 1
ATOM 649 C CA . ASP A 1 83 ? -7.590 7.373 17.700 1.00 86.94 83 ASP A CA 1
ATOM 650 C C . ASP A 1 83 ? -8.613 8.509 17.617 1.00 86.94 83 ASP A C 1
ATOM 652 O O . ASP A 1 83 ? -9.771 8.280 17.258 1.00 86.94 83 ASP A O 1
ATOM 656 N N . SER A 1 84 ? -8.185 9.742 17.902 1.00 89.38 84 SER A N 1
ATOM 657 C CA . SER A 1 84 ? -9.042 10.933 17.815 1.00 89.38 84 SER A CA 1
ATOM 658 C C . SER A 1 84 ? -9.501 11.229 16.385 1.00 89.38 84 SER A C 1
ATOM 660 O O . SER A 1 84 ? -10.561 11.824 16.182 1.00 89.38 84 SER A O 1
ATOM 662 N N . LYS A 1 85 ? -8.744 10.783 15.376 1.00 91.31 85 LYS A N 1
ATOM 663 C CA . LYS A 1 85 ? -9.071 11.012 13.972 1.00 91.31 85 LYS A CA 1
ATOM 664 C C . LYS A 1 85 ? -10.200 10.086 13.538 1.00 91.31 85 LYS A C 1
ATOM 666 O O . LYS A 1 85 ? -10.063 8.863 13.571 1.00 91.31 85 LYS A O 1
ATOM 671 N N . THR A 1 86 ? -11.317 10.670 13.115 1.00 91.38 86 THR A N 1
ATOM 672 C CA . THR A 1 86 ? -12.489 9.909 12.671 1.00 91.38 86 THR A CA 1
ATOM 673 C C . THR A 1 86 ? -12.230 9.213 11.328 1.00 91.38 86 THR A C 1
ATOM 675 O O . THR A 1 86 ? -11.480 9.747 10.505 1.00 91.38 86 THR A O 1
ATOM 678 N N . PRO A 1 87 ? -12.877 8.061 11.053 1.00 92.06 87 PRO A N 1
ATOM 679 C CA . PRO A 1 87 ? -12.785 7.397 9.750 1.00 92.06 87 PRO A CA 1
ATOM 680 C C . PRO A 1 87 ? -13.152 8.312 8.569 1.00 92.06 87 PRO A C 1
ATOM 682 O O . PRO A 1 87 ? -12.470 8.301 7.552 1.00 92.06 87 PRO A O 1
ATOM 685 N N . LYS A 1 88 ? -14.163 9.184 8.721 1.00 90.00 88 LYS A N 1
ATOM 686 C CA . LYS A 1 88 ? -14.567 10.148 7.679 1.00 90.00 88 LYS A CA 1
ATOM 687 C C . LYS A 1 88 ? -13.456 11.154 7.356 1.00 90.00 88 LYS A C 1
ATOM 689 O O . LYS A 1 88 ? -13.112 11.332 6.191 1.00 90.00 88 LYS A O 1
ATOM 694 N N . ARG A 1 89 ? -12.855 11.780 8.377 1.00 90.62 89 ARG A N 1
ATOM 695 C CA . ARG A 1 89 ? -11.741 12.725 8.177 1.00 90.62 89 ARG A CA 1
ATOM 696 C C . ARG A 1 89 ? -10.522 12.025 7.584 1.00 90.62 89 ARG A C 1
ATOM 698 O O . ARG A 1 89 ? -9.853 12.582 6.728 1.00 90.62 89 ARG A O 1
ATOM 705 N N . LEU A 1 90 ? -10.256 10.796 8.015 1.00 92.25 90 LEU A N 1
ATOM 706 C CA . LEU A 1 90 ? -9.193 9.975 7.452 1.00 92.25 90 LEU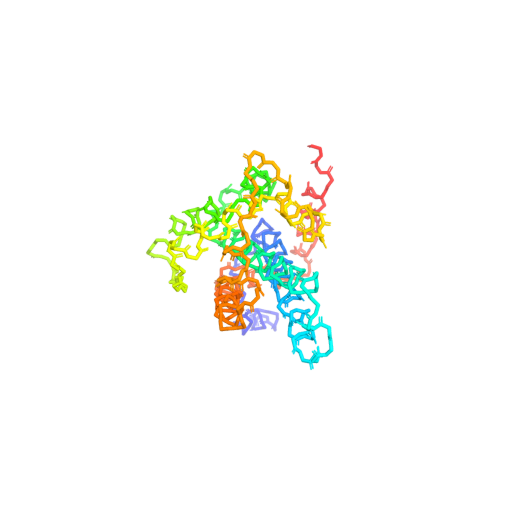 A CA 1
ATOM 707 C C . LEU A 1 90 ? -9.410 9.706 5.959 1.00 92.25 90 LEU A C 1
ATOM 709 O O . LEU A 1 90 ? -8.495 9.951 5.186 1.00 92.25 90 LEU A O 1
ATOM 713 N N . MET A 1 91 ? -10.613 9.304 5.543 1.00 91.81 91 MET A N 1
ATOM 714 C CA . MET A 1 91 ? -10.928 9.107 4.123 1.00 91.81 91 MET A CA 1
ATOM 715 C C . MET A 1 91 ? -10.818 10.396 3.309 1.00 91.81 91 MET A C 1
ATOM 717 O O . MET A 1 91 ? -10.324 10.353 2.187 1.00 91.81 91 MET A O 1
ATOM 721 N N . LYS A 1 92 ? -11.231 11.543 3.864 1.00 91.12 92 LYS A N 1
ATOM 722 C CA . LYS A 1 92 ? -11.033 12.846 3.209 1.00 91.12 92 LYS A CA 1
ATOM 723 C C . LYS A 1 92 ? -9.545 13.138 2.998 1.00 91.12 92 LYS A C 1
ATOM 725 O O . LYS A 1 92 ? -9.149 13.505 1.900 1.00 91.12 92 LYS A O 1
ATOM 730 N N . ASP A 1 93 ? -8.722 12.908 4.016 1.00 90.00 93 ASP A N 1
ATOM 731 C CA . ASP A 1 93 ? -7.277 13.110 3.909 1.00 90.00 93 ASP A CA 1
ATOM 732 C C . ASP A 1 93 ? -6.642 12.151 2.889 1.00 90.00 93 ASP A C 1
ATOM 734 O O . ASP A 1 93 ? -5.795 12.578 2.113 1.00 90.00 93 ASP A O 1
ATOM 738 N N . LEU A 1 94 ? -7.076 10.885 2.838 1.00 91.31 94 LEU A N 1
ATOM 739 C CA . LEU A 1 94 ? -6.614 9.928 1.823 1.00 91.31 94 LEU A CA 1
ATOM 740 C C . LEU A 1 94 ? -7.014 10.353 0.405 1.00 91.31 94 LEU A C 1
ATOM 742 O O . LEU A 1 94 ? -6.198 10.250 -0.504 1.00 91.31 94 LEU A O 1
ATOM 746 N N . LYS A 1 95 ? -8.235 10.871 0.215 1.00 87.44 95 LYS A N 1
ATOM 747 C CA . LYS A 1 95 ? -8.680 11.424 -1.075 1.00 87.44 95 LYS A CA 1
ATOM 748 C C . LYS A 1 95 ? -7.843 12.632 -1.498 1.00 87.44 95 LYS A C 1
ATOM 750 O O . LYS A 1 95 ? -7.496 12.738 -2.665 1.00 87.44 95 LYS A O 1
ATOM 755 N N . ASN A 1 96 ? -7.462 13.496 -0.557 1.00 87.38 96 ASN A N 1
ATOM 756 C CA . ASN A 1 96 ? -6.619 14.663 -0.838 1.00 87.38 96 ASN A CA 1
ATOM 757 C C . ASN A 1 96 ? -5.168 14.291 -1.186 1.00 87.38 96 ASN A C 1
ATOM 759 O O . ASN A 1 96 ? -4.507 15.014 -1.927 1.00 87.38 96 ASN A O 1
ATOM 763 N N . LEU A 1 97 ? -4.665 13.169 -0.662 1.00 86.25 97 LEU A N 1
ATOM 764 C CA . LEU A 1 97 ? -3.390 12.590 -1.105 1.00 86.25 97 LEU A CA 1
ATOM 765 C C . LEU A 1 97 ? -3.510 11.987 -2.517 1.00 86.25 97 LEU A C 1
ATOM 767 O O . LEU A 1 97 ? -2.499 11.830 -3.201 1.00 86.25 97 LEU A O 1
ATOM 771 N N . SER A 1 98 ? -4.745 11.737 -2.970 1.00 82.12 98 SER A N 1
ATOM 772 C CA . SER A 1 98 ? -5.096 11.189 -4.276 1.00 82.12 98 SER A CA 1
ATOM 773 C C . SER A 1 98 ? -4.276 9.925 -4.544 1.00 82.12 98 SER A C 1
ATOM 775 O O . SER A 1 98 ? -4.276 8.990 -3.737 1.00 82.12 98 SER A O 1
ATOM 777 N N . HIS A 1 99 ? -3.564 9.934 -5.654 1.00 80.94 99 HIS A N 1
ATOM 778 C CA . HIS A 1 99 ? -2.723 8.873 -6.159 1.00 80.94 99 HIS A CA 1
ATOM 779 C C . HIS A 1 99 ? -1.229 9.268 -6.055 1.00 80.94 99 HIS A C 1
ATOM 781 O O . HIS A 1 99 ? -0.339 8.584 -6.541 1.00 80.94 99 HIS A O 1
ATOM 787 N N . HIS A 1 100 ? -0.872 10.384 -5.422 1.00 86.19 100 HIS A N 1
ATOM 788 C CA . HIS A 1 100 ? 0.523 10.840 -5.372 1.00 86.19 100 HIS A CA 1
ATOM 789 C C . HIS A 1 100 ? 1.380 9.965 -4.435 1.00 86.19 100 HIS A C 1
ATOM 791 O O . HIS A 1 100 ? 1.332 10.133 -3.215 1.00 86.19 100 HIS A O 1
ATOM 797 N N . LEU A 1 101 ? 2.156 9.030 -5.004 1.00 90.38 101 LEU A N 1
ATOM 798 C CA . LEU A 1 101 ? 2.989 8.079 -4.252 1.00 90.38 101 LEU A CA 1
ATOM 799 C C . LEU A 1 101 ? 4.042 8.780 -3.385 1.00 90.38 101 LEU A C 1
ATOM 801 O O . LEU A 1 101 ? 4.267 8.361 -2.256 1.00 90.38 101 LEU A O 1
ATOM 805 N N . ASP A 1 102 ? 4.623 9.882 -3.859 1.00 90.75 102 ASP A N 1
ATOM 806 C CA . ASP A 1 102 ? 5.558 10.717 -3.094 1.00 90.75 102 ASP A CA 1
ATOM 807 C C . ASP A 1 102 ? 4.898 11.306 -1.835 1.00 90.75 102 ASP A C 1
ATOM 809 O O . ASP A 1 102 ? 5.393 11.142 -0.719 1.00 90.75 102 ASP A O 1
ATOM 813 N N . LYS A 1 103 ? 3.711 11.908 -1.982 1.00 91.69 103 LYS A N 1
ATOM 814 C CA . LYS A 1 103 ? 2.949 12.458 -0.847 1.00 91.69 103 LYS A CA 1
ATOM 815 C C . LYS A 1 103 ? 2.515 11.367 0.136 1.00 91.69 103 LYS A C 1
ATOM 817 O O . LYS A 1 103 ? 2.487 11.602 1.348 1.00 91.69 103 LYS A O 1
ATOM 822 N N . LEU A 1 104 ? 2.141 10.190 -0.369 1.00 94.31 104 LEU A N 1
ATOM 823 C CA . LEU A 1 104 ? 1.769 9.036 0.452 1.00 94.31 104 LEU A CA 1
ATOM 824 C C . LEU A 1 104 ? 2.971 8.478 1.214 1.00 94.31 104 LEU A C 1
ATOM 826 O O . LEU A 1 104 ? 2.846 8.217 2.415 1.00 94.31 104 LEU A O 1
ATOM 830 N N . PHE A 1 105 ? 4.124 8.360 0.561 1.00 95.06 105 PHE A N 1
ATOM 831 C CA . PHE A 1 105 ? 5.374 7.934 1.177 1.00 95.06 105 PHE A CA 1
ATOM 832 C C . PHE A 1 105 ? 5.763 8.874 2.321 1.00 95.06 105 PHE A C 1
ATOM 834 O O . PHE A 1 105 ? 5.875 8.432 3.467 1.00 95.06 105 PHE A O 1
ATOM 841 N N . ASP A 1 106 ? 5.819 10.183 2.065 1.00 94.19 106 ASP A N 1
ATOM 842 C CA . ASP A 1 106 ? 6.121 11.198 3.082 1.00 94.19 106 ASP A CA 1
ATOM 843 C C . ASP A 1 106 ? 5.169 11.123 4.275 1.00 94.19 106 ASP A C 1
ATOM 845 O O . ASP A 1 106 ? 5.574 11.210 5.442 1.00 94.19 106 ASP A O 1
ATOM 849 N N . LYS A 1 107 ? 3.869 10.972 3.996 1.00 95.31 107 LYS A N 1
ATOM 850 C CA . LYS A 1 107 ? 2.855 10.875 5.045 1.00 95.31 107 LYS A CA 1
ATOM 851 C C . LYS A 1 107 ? 3.050 9.623 5.891 1.00 95.31 107 LYS A C 1
ATOM 853 O O . LYS A 1 107 ? 2.911 9.699 7.114 1.00 95.31 107 LYS A O 1
ATOM 858 N N . THR A 1 108 ? 3.352 8.502 5.249 1.00 95.75 108 THR A N 1
ATOM 859 C CA . THR A 1 108 ? 3.536 7.207 5.904 1.00 95.75 108 THR A CA 1
ATOM 860 C C . THR A 1 108 ? 4.788 7.218 6.773 1.00 95.75 108 THR A C 1
ATOM 862 O O . THR A 1 108 ? 4.691 6.906 7.958 1.00 95.75 108 THR A O 1
ATOM 865 N N . THR A 1 109 ? 5.912 7.710 6.249 1.00 95.31 109 THR A N 1
ATOM 866 C CA . THR A 1 109 ? 7.180 7.876 6.978 1.00 95.31 109 THR A CA 1
ATOM 867 C C . THR A 1 109 ? 7.027 8.782 8.201 1.00 95.31 109 THR A C 1
ATOM 869 O O . THR A 1 109 ? 7.486 8.459 9.298 1.00 95.31 109 THR A O 1
ATOM 872 N N . LYS A 1 110 ? 6.300 9.900 8.070 1.00 95.69 110 LYS A N 1
ATOM 873 C CA . LYS A 1 110 ? 6.012 10.790 9.211 1.00 95.69 110 LYS A CA 1
ATOM 874 C C . LYS A 1 110 ? 5.175 10.103 10.292 1.00 95.69 110 LYS A C 1
ATOM 876 O O . LYS A 1 110 ? 5.398 10.340 11.475 1.00 95.69 110 LYS A O 1
ATOM 881 N N . LEU A 1 111 ? 4.199 9.278 9.907 1.00 95.62 111 LEU A N 1
ATOM 882 C CA . LEU A 1 111 ? 3.318 8.578 10.850 1.00 95.62 111 LEU A CA 1
ATOM 883 C C . LEU A 1 111 ? 3.973 7.354 11.505 1.00 95.62 111 LEU A C 1
ATOM 885 O O . LEU A 1 111 ? 3.575 6.986 12.616 1.00 95.62 111 LEU A O 1
ATOM 889 N N . SER A 1 112 ? 4.927 6.723 10.820 1.00 95.62 112 SER A N 1
ATOM 890 C CA . SER A 1 112 ? 5.622 5.517 11.275 1.00 95.62 112 SER A CA 1
ATOM 891 C C . SER A 1 112 ? 6.792 5.818 12.211 1.00 95.62 112 SER A C 1
ATOM 893 O O . SER A 1 112 ? 7.171 4.939 12.988 1.00 95.62 112 SER A O 1
ATOM 895 N N . LYS A 1 113 ? 7.320 7.052 12.189 1.00 95.12 113 LYS A N 1
ATOM 896 C CA . LYS A 1 113 ? 8.451 7.503 13.015 1.00 95.12 113 LYS A CA 1
ATOM 897 C C . LYS A 1 113 ? 8.324 7.017 14.464 1.00 95.12 113 LYS A C 1
ATOM 899 O O . LYS A 1 113 ? 7.352 7.331 15.148 1.00 95.12 113 LYS A O 1
ATOM 904 N N . ASN A 1 114 ? 9.319 6.249 14.914 1.00 91.81 114 ASN A N 1
ATOM 905 C CA . ASN A 1 114 ? 9.433 5.657 16.257 1.00 91.81 114 ASN A CA 1
ATOM 906 C C . ASN A 1 114 ? 8.287 4.709 16.671 1.00 91.81 114 ASN A C 1
ATOM 908 O O . ASN A 1 114 ? 8.128 4.406 17.852 1.00 91.81 114 ASN A O 1
ATOM 912 N N . ARG A 1 115 ? 7.456 4.248 15.730 1.00 92.62 115 ARG A N 1
ATOM 913 C CA . ARG A 1 115 ? 6.277 3.405 16.009 1.00 92.62 115 ARG A CA 1
ATOM 914 C C . ARG A 1 115 ? 6.281 2.108 15.212 1.00 92.62 115 ARG A C 1
ATOM 916 O O . ARG A 1 115 ? 5.847 1.070 15.721 1.00 92.62 115 ARG A O 1
ATOM 923 N N . PHE A 1 116 ? 6.733 2.177 13.966 1.00 94.81 116 PHE A N 1
ATOM 924 C CA . PHE A 1 116 ? 6.690 1.069 13.027 1.00 94.81 116 PHE A CA 1
ATOM 925 C C . PHE A 1 116 ? 7.825 1.194 12.009 1.00 94.81 116 PHE A C 1
ATOM 927 O O . PHE A 1 116 ? 8.039 2.270 11.455 1.00 94.81 116 PHE A O 1
ATOM 934 N N . THR A 1 117 ? 8.541 0.102 11.763 1.00 94.94 117 THR A N 1
ATOM 935 C CA . THR A 1 117 ? 9.619 0.065 10.769 1.00 94.94 117 THR A CA 1
ATOM 936 C C . THR A 1 117 ? 9.016 -0.145 9.388 1.00 94.94 117 THR A C 1
ATOM 938 O O . THR A 1 117 ? 8.270 -1.098 9.182 1.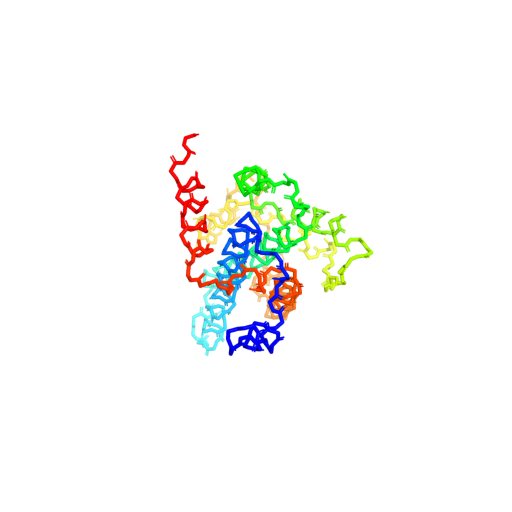00 94.94 117 THR A O 1
ATOM 941 N N . LEU A 1 118 ? 9.314 0.758 8.455 1.00 95.69 118 LEU A N 1
ATOM 942 C CA . LEU A 1 118 ? 8.896 0.623 7.062 1.00 95.69 118 LEU A CA 1
ATOM 943 C C . LEU A 1 118 ? 9.980 -0.098 6.249 1.00 95.69 118 LEU A C 1
ATOM 945 O O . LEU A 1 118 ? 11.164 0.083 6.549 1.00 95.69 118 LEU A O 1
ATOM 949 N N . PRO A 1 119 ? 9.599 -0.866 5.213 1.00 95.00 119 PRO A N 1
ATOM 950 C CA . PRO A 1 119 ? 10.540 -1.355 4.216 1.00 95.00 119 PRO A CA 1
ATOM 951 C C . PRO A 1 119 ? 11.243 -0.204 3.498 1.00 95.00 119 PRO A C 1
ATOM 953 O O . PRO A 1 119 ? 10.777 0.943 3.497 1.00 95.00 119 PRO A O 1
ATOM 956 N N . LYS A 1 120 ? 12.370 -0.511 2.857 1.00 91.88 120 LYS A N 1
ATOM 957 C CA . LYS A 1 120 ? 13.103 0.486 2.079 1.00 91.88 120 LYS A CA 1
ATOM 958 C C . LYS A 1 120 ? 12.347 0.784 0.782 1.00 91.88 120 LYS A C 1
ATOM 960 O O . LYS A 1 120 ? 11.810 -0.101 0.131 1.00 91.88 120 LYS A O 1
ATOM 965 N N . LEU A 1 121 ? 12.325 2.055 0.401 1.00 91.81 121 LEU A N 1
ATOM 966 C CA . LEU A 1 121 ? 11.876 2.517 -0.908 1.00 91.81 121 LEU A CA 1
ATOM 967 C C . LEU A 1 121 ? 12.790 3.665 -1.312 1.00 91.81 121 LEU A C 1
ATOM 969 O O . LEU A 1 121 ? 12.896 4.653 -0.585 1.00 91.81 121 LEU A O 1
ATOM 973 N N . SER A 1 122 ? 13.509 3.508 -2.422 1.00 88.00 122 SER A N 1
ATOM 974 C CA . SER A 1 122 ? 14.464 4.522 -2.855 1.00 88.00 122 SER A CA 1
ATOM 975 C C . SER A 1 122 ? 13.740 5.739 -3.429 1.00 88.00 122 SER A C 1
ATOM 977 O O . SER A 1 122 ? 12.731 5.623 -4.131 1.00 88.00 122 SER A O 1
ATOM 979 N N . GLN A 1 123 ? 14.291 6.926 -3.168 1.00 86.38 123 GLN A N 1
ATOM 980 C CA . GLN A 1 123 ? 13.762 8.161 -3.743 1.00 86.38 123 GLN A CA 1
ATOM 981 C C . GLN A 1 123 ? 13.862 8.152 -5.277 1.00 86.38 123 GLN A C 1
ATOM 983 O O . GLN A 1 123 ? 12.982 8.696 -5.937 1.00 86.38 123 GLN A O 1
ATOM 988 N N . SER A 1 124 ? 14.881 7.490 -5.850 1.00 88.00 124 SER A N 1
ATOM 989 C CA . SER A 1 124 ? 15.005 7.313 -7.307 1.00 88.00 124 SER A CA 1
ATOM 990 C C . SER A 1 124 ? 13.792 6.592 -7.884 1.00 88.00 124 SER A C 1
ATOM 992 O O . SER A 1 124 ? 13.162 7.113 -8.799 1.00 88.00 124 SER A O 1
ATOM 994 N N . LYS A 1 125 ? 13.383 5.465 -7.280 1.00 90.00 125 LYS A N 1
ATOM 995 C CA . LYS A 1 125 ? 12.223 4.695 -7.748 1.00 90.00 125 LYS A CA 1
ATOM 996 C C . LYS A 1 125 ? 10.941 5.529 -7.670 1.00 90.00 125 LYS A C 1
ATOM 998 O O . LYS A 1 125 ? 10.165 5.557 -8.618 1.00 90.00 125 LYS A O 1
ATOM 1003 N N . LEU A 1 126 ? 10.740 6.286 -6.586 1.00 88.06 126 LEU A N 1
ATOM 1004 C CA . LEU A 1 126 ? 9.608 7.221 -6.479 1.00 88.06 126 LEU A CA 1
ATOM 1005 C C . LEU A 1 126 ? 9.642 8.316 -7.556 1.00 88.06 126 LEU A C 1
ATOM 1007 O O . LEU A 1 126 ? 8.598 8.664 -8.108 1.00 88.06 126 LEU A O 1
ATOM 1011 N N . ASN A 1 127 ? 10.823 8.852 -7.862 1.00 87.19 127 ASN A N 1
ATOM 1012 C CA . ASN A 1 127 ? 10.995 9.879 -8.885 1.00 87.19 127 ASN A CA 1
ATOM 1013 C C . ASN A 1 127 ? 10.732 9.328 -10.294 1.00 87.19 127 ASN A C 1
ATOM 1015 O O . ASN A 1 127 ? 10.071 9.999 -11.080 1.00 87.19 127 ASN A O 1
ATOM 1019 N N . GLU A 1 128 ? 11.195 8.116 -10.606 1.00 88.06 128 GLU A N 1
ATOM 1020 C CA . GLU A 1 128 ? 10.896 7.408 -11.860 1.00 88.06 128 GLU A CA 1
ATOM 1021 C C . GLU A 1 128 ? 9.388 7.197 -12.025 1.00 88.06 128 GLU A C 1
ATOM 1023 O O . GLU A 1 128 ? 8.816 7.610 -13.029 1.00 88.06 128 GLU A O 1
ATOM 1028 N N . LEU A 1 129 ? 8.716 6.663 -11.000 1.00 87.56 129 LEU A N 1
ATOM 1029 C CA . LEU A 1 129 ? 7.262 6.462 -11.007 1.00 87.56 129 LEU A CA 1
ATOM 1030 C C . LEU A 1 129 ? 6.485 7.773 -11.169 1.00 87.56 129 LEU A C 1
ATOM 1032 O O . LEU A 1 129 ? 5.441 7.814 -11.816 1.00 87.56 129 LEU A O 1
ATOM 1036 N N . LYS A 1 130 ? 6.992 8.869 -10.599 1.00 84.56 130 LYS A N 1
ATOM 1037 C CA . LYS A 1 130 ? 6.373 10.193 -10.710 1.00 84.56 130 LYS A CA 1
ATOM 1038 C C . LYS A 1 130 ? 6.405 10.743 -12.139 1.00 84.56 130 LYS A C 1
ATOM 1040 O O . LYS A 1 130 ? 5.470 11.454 -12.503 1.00 84.56 130 LYS A O 1
ATOM 1045 N N . LYS A 1 131 ? 7.427 10.411 -12.938 1.00 82.50 131 LYS A N 1
ATOM 1046 C CA . LYS A 1 131 ? 7.557 10.862 -14.340 1.00 82.50 131 LYS A CA 1
ATOM 1047 C C . LYS A 1 131 ? 6.430 10.345 -15.235 1.00 82.50 131 LYS A C 1
ATOM 1049 O O . LYS A 1 131 ? 6.047 11.039 -16.163 1.00 82.50 131 LYS A O 1
ATOM 1054 N N . TYR A 1 132 ? 5.858 9.187 -14.912 1.00 77.44 132 TYR A N 1
ATOM 1055 C CA . TYR A 1 132 ? 4.700 8.631 -15.618 1.00 77.44 132 TYR A CA 1
ATOM 1056 C C . TYR A 1 132 ? 3.389 9.386 -15.354 1.00 77.44 132 TYR A C 1
ATOM 1058 O O . TYR A 1 132 ? 2.396 9.179 -16.044 1.00 77.44 132 TYR A O 1
ATOM 1066 N N . GLY A 1 133 ? 3.361 10.266 -14.351 1.00 69.75 133 GLY A N 1
ATOM 1067 C CA . GLY A 1 133 ? 2.172 11.025 -14.001 1.00 69.75 133 GLY A CA 1
ATOM 1068 C C . GLY A 1 133 ? 1.077 10.183 -13.337 1.00 69.75 133 GLY A C 1
ATOM 1069 O O . GLY A 1 133 ? 1.127 8.961 -13.207 1.00 69.75 133 GLY A O 1
ATOM 1070 N N . VAL A 1 134 ? 0.051 10.871 -12.836 1.00 63.66 134 VAL A N 1
ATOM 1071 C CA . VAL A 1 134 ? -1.113 10.209 -12.227 1.00 63.66 134 VAL A CA 1
ATOM 1072 C C . VAL A 1 134 ? -2.057 9.658 -13.303 1.00 63.66 134 VAL A C 1
ATOM 1074 O O . VAL A 1 134 ? -2.672 8.619 -13.081 1.00 63.66 134 VAL A O 1
ATOM 1077 N N . GLY A 1 135 ? -2.129 10.323 -14.464 1.00 59.12 135 GLY A N 1
ATOM 1078 C CA . GLY A 1 135 ? -3.006 9.976 -15.589 1.00 59.12 135 GLY A CA 1
ATOM 1079 C C . GLY A 1 135 ? -2.746 8.586 -16.169 1.00 59.12 135 GLY A C 1
ATOM 1080 O O . GLY A 1 135 ? -3.702 7.862 -16.440 1.00 59.12 135 GLY A O 1
ATOM 1081 N N . ALA A 1 136 ? -1.476 8.174 -16.226 1.00 61.09 136 ALA A N 1
ATOM 1082 C CA . ALA A 1 136 ? -1.036 6.833 -16.614 1.00 61.09 136 ALA A CA 1
ATOM 1083 C C . ALA A 1 136 ? -1.790 5.689 -15.913 1.00 61.09 136 ALA A C 1
ATOM 1085 O O . ALA A 1 136 ? -1.992 4.622 -16.487 1.00 61.09 136 ALA A O 1
ATOM 1086 N N . ARG A 1 137 ? -2.243 5.908 -14.672 1.00 58.28 137 ARG A N 1
ATOM 1087 C CA . ARG A 1 137 ? -2.959 4.896 -13.880 1.00 58.28 137 ARG A CA 1
ATOM 1088 C C . ARG A 1 137 ? -4.437 4.764 -14.214 1.00 58.28 137 ARG A C 1
ATOM 1090 O O . ARG A 1 137 ? -5.054 3.790 -13.801 1.00 58.28 137 ARG A O 1
ATOM 1097 N N . TYR A 1 138 ? -4.995 5.732 -14.933 1.00 53.62 138 TYR A N 1
ATOM 1098 C CA . TYR A 1 138 ? -6.393 5.726 -15.358 1.00 53.62 138 TYR A CA 1
ATOM 1099 C C . TYR A 1 138 ? -6.561 5.333 -16.817 1.00 53.62 138 TYR A C 1
ATOM 1101 O O . TYR A 1 138 ? -7.615 4.826 -17.190 1.00 53.62 138 TYR A O 1
ATOM 1109 N N . SER A 1 139 ? -5.553 5.585 -17.648 1.00 57.12 139 SER A N 1
ATOM 1110 C CA . SER A 1 139 ? -5.683 5.373 -19.082 1.00 57.12 139 SER A CA 1
ATOM 1111 C C . SER A 1 139 ? -5.462 3.927 -19.511 1.00 57.12 139 SER A C 1
ATOM 1113 O O . SER A 1 139 ? -5.943 3.552 -20.574 1.00 57.12 139 SER A O 1
ATOM 1115 N N . HIS A 1 140 ? -4.766 3.111 -18.705 1.00 56.00 140 HIS A N 1
ATOM 1116 C CA . HIS A 1 140 ? -4.425 1.712 -19.016 1.00 56.00 140 HIS A CA 1
ATOM 1117 C C . HIS A 1 140 ? -3.779 1.500 -20.406 1.00 56.00 140 HIS A C 1
ATOM 1119 O O . HIS A 1 140 ? -3.707 0.366 -20.877 1.00 56.00 140 HIS A O 1
ATOM 1125 N N . ASP A 1 141 ? -3.309 2.568 -21.051 1.00 62.94 141 ASP A N 1
ATOM 1126 C CA . ASP A 1 141 ? -2.824 2.596 -22.429 1.00 62.94 141 ASP A CA 1
ATOM 1127 C C . ASP A 1 141 ? -1.466 3.297 -22.458 1.00 62.94 141 ASP A C 1
ATOM 1129 O O . ASP A 1 141 ? -1.347 4.435 -21.989 1.00 62.94 141 ASP A O 1
ATOM 1133 N N . ILE A 1 142 ? -0.452 2.622 -23.010 1.00 63.34 142 ILE A N 1
ATOM 1134 C CA . ILE A 1 142 ? 0.904 3.147 -23.192 1.00 63.34 142 ILE A CA 1
ATOM 1135 C C . ILE A 1 142 ? 0.888 4.461 -23.967 1.00 63.34 142 ILE A C 1
ATOM 1137 O O . ILE A 1 142 ? 1.679 5.338 -23.649 1.00 63.34 142 ILE A O 1
ATOM 1141 N N . TRP A 1 143 ? -0.050 4.654 -24.899 1.00 59.41 143 TRP A N 1
ATOM 1142 C CA . TRP A 1 143 ? -0.159 5.895 -25.658 1.00 59.41 143 TRP A CA 1
ATOM 1143 C C . TRP A 1 143 ? -0.562 7.044 -24.760 1.00 59.41 143 TRP A C 1
ATOM 1145 O O . TRP A 1 143 ? 0.012 8.123 -24.825 1.00 59.41 143 TRP A O 1
ATOM 1155 N N . ALA A 1 144 ? -1.500 6.807 -23.852 1.00 59.28 144 ALA A N 1
ATOM 1156 C CA . ALA A 1 144 ? -1.858 7.782 -22.844 1.00 59.28 144 ALA A CA 1
ATOM 1157 C C . ALA A 1 144 ? -0.777 7.919 -21.762 1.00 59.28 144 ALA A C 1
ATOM 1159 O O . ALA A 1 144 ? -0.626 8.994 -21.207 1.00 59.28 144 ALA A O 1
ATOM 1160 N N . ILE A 1 145 ? 0.037 6.900 -21.487 1.00 61.03 145 ILE A N 1
ATOM 1161 C CA . ILE A 1 145 ? 1.237 7.066 -20.651 1.00 61.03 145 ILE A CA 1
ATOM 1162 C C . ILE A 1 145 ? 2.242 7.993 -21.349 1.00 61.03 145 ILE A C 1
ATOM 1164 O O . ILE A 1 145 ? 2.740 8.928 -20.731 1.00 61.03 145 ILE A O 1
ATOM 1168 N N . GLN A 1 146 ? 2.466 7.796 -22.647 1.00 60.47 146 GLN A N 1
ATOM 1169 C CA . GLN A 1 146 ? 3.341 8.614 -23.484 1.00 60.47 146 GLN A CA 1
ATOM 1170 C C . GLN A 1 146 ? 2.803 10.037 -23.697 1.00 60.47 146 GLN A C 1
ATOM 1172 O O . GLN A 1 146 ? 3.596 10.950 -23.913 1.00 60.47 146 GLN A O 1
ATOM 1177 N N . THR A 1 147 ? 1.484 10.249 -23.605 1.00 55.19 147 THR A N 1
ATOM 1178 C CA . THR A 1 147 ? 0.827 11.534 -23.929 1.00 55.19 147 THR A CA 1
ATOM 1179 C C . THR A 1 147 ? 0.114 12.222 -22.752 1.00 55.19 147 THR A C 1
ATOM 1181 O O . THR A 1 147 ? -0.373 13.344 -22.911 1.00 55.19 147 THR A O 1
ATOM 1184 N N . SER A 1 148 ? 0.044 11.620 -21.553 1.00 50.44 148 SER A N 1
ATOM 1185 C CA . SER A 1 148 ? -0.691 12.200 -20.413 1.00 50.44 148 SER A CA 1
ATOM 1186 C C . SER A 1 148 ? 0.081 13.328 -19.717 1.00 50.44 148 SER A C 1
ATOM 1188 O O . SER A 1 148 ? 0.820 13.137 -18.758 1.00 50.44 148 SER A O 1
ATOM 1190 N N . SER A 1 149 ? -0.239 14.551 -20.152 1.00 45.78 149 SER A N 1
ATOM 1191 C CA . SER A 1 149 ? 0.018 15.867 -19.539 1.00 45.78 149 SER A CA 1
ATOM 1192 C C . SER A 1 149 ? 1.469 16.375 -19.513 1.00 45.78 149 SER A C 1
ATOM 1194 O O . SER A 1 149 ? 2.322 15.807 -18.847 1.00 45.78 149 SER A O 1
ATOM 1196 N N . ALA A 1 150 ? 1.690 17.526 -20.172 1.00 48.88 150 ALA A N 1
ATOM 1197 C CA . ALA A 1 150 ? 2.861 18.431 -20.164 1.00 48.88 150 ALA A CA 1
ATOM 1198 C C . ALA A 1 150 ? 4.264 17.849 -20.454 1.00 48.88 150 ALA A C 1
ATOM 1200 O O . ALA A 1 150 ? 5.158 18.606 -20.821 1.00 48.88 150 ALA A O 1
ATOM 1201 N N . TYR A 1 151 ? 4.456 16.540 -20.332 1.00 50.31 151 TYR A N 1
ATOM 1202 C CA . TYR A 1 151 ? 5.711 15.833 -20.509 1.00 50.31 151 TYR A CA 1
ATOM 1203 C C . TYR A 1 151 ? 5.414 14.565 -21.302 1.00 50.31 151 TYR A C 1
ATOM 1205 O O . TYR A 1 151 ? 4.717 13.674 -20.824 1.00 50.31 151 TYR A O 1
ATOM 1213 N N . SER A 1 152 ? 5.934 14.488 -22.524 1.00 59.94 152 SER A N 1
ATOM 1214 C CA . SER A 1 152 ? 6.059 13.211 -23.215 1.00 59.94 152 SER A CA 1
ATOM 1215 C C . SER A 1 152 ? 6.958 12.310 -22.373 1.00 59.94 152 SER A C 1
ATOM 1217 O O . SER A 1 152 ? 8.090 12.695 -22.061 1.00 59.94 152 SER A O 1
ATOM 1219 N N . VAL A 1 153 ? 6.474 11.133 -21.982 1.00 67.31 153 VAL A N 1
ATOM 1220 C CA . VAL A 1 153 ? 7.360 10.125 -21.394 1.00 67.31 153 VAL A CA 1
ATOM 1221 C C . VAL A 1 153 ? 8.350 9.705 -22.479 1.00 67.31 153 VAL A C 1
ATOM 1223 O O . VAL A 1 153 ? 7.926 9.281 -23.550 1.00 67.31 153 VAL A O 1
ATOM 1226 N N . SER A 1 154 ? 9.652 9.865 -22.225 1.00 72.56 154 SER A N 1
ATOM 1227 C CA . SER A 1 154 ? 10.682 9.486 -23.194 1.00 72.56 154 SER A CA 1
ATOM 1228 C C . SER A 1 154 ? 10.737 7.970 -23.361 1.00 72.56 154 SER A C 1
ATOM 1230 O O . SER A 1 154 ? 10.569 7.230 -22.386 1.00 72.56 154 SER A O 1
ATOM 1232 N N . ASP A 1 155 ? 11.025 7.511 -24.579 1.00 76.94 155 ASP A N 1
ATOM 1233 C CA . ASP A 1 155 ? 11.234 6.085 -24.844 1.00 76.94 155 ASP A CA 1
ATOM 1234 C C . ASP A 1 155 ? 12.374 5.523 -23.981 1.00 76.94 155 ASP A C 1
ATOM 1236 O O . ASP A 1 155 ? 12.211 4.452 -23.405 1.00 76.94 155 ASP A O 1
ATOM 1240 N N . ASP A 1 156 ? 13.426 6.310 -23.717 1.00 83.31 156 ASP A N 1
ATOM 1241 C CA . ASP A 1 156 ? 14.496 5.956 -22.773 1.00 83.31 156 ASP A CA 1
ATOM 1242 C C . ASP A 1 156 ? 13.975 5.587 -21.372 1.00 83.31 156 ASP A C 1
ATOM 1244 O O . ASP A 1 156 ? 14.498 4.683 -20.718 1.00 83.31 156 ASP A O 1
ATOM 1248 N N . LEU A 1 157 ? 12.944 6.286 -20.867 1.00 83.94 157 LEU A N 1
ATOM 1249 C CA . LEU A 1 157 ? 12.374 5.968 -19.556 1.00 83.94 157 LEU A CA 1
ATOM 1250 C C . LEU A 1 157 ? 11.623 4.637 -19.609 1.00 83.94 157 LEU A C 1
ATOM 1252 O O . LEU A 1 157 ? 11.722 3.845 -18.669 1.00 83.94 157 LEU A O 1
ATOM 1256 N N . ILE A 1 158 ? 10.881 4.397 -20.690 1.00 84.88 158 ILE A N 1
ATOM 1257 C CA . ILE A 1 158 ? 10.132 3.155 -20.908 1.00 84.88 158 ILE A CA 1
ATOM 1258 C C . ILE A 1 158 ? 11.108 1.981 -20.997 1.00 84.88 158 ILE A C 1
ATOM 1260 O O . ILE A 1 158 ? 10.922 0.993 -20.285 1.00 84.88 158 ILE A O 1
ATOM 1264 N N . GLU A 1 159 ? 12.176 2.121 -21.781 1.00 86.50 159 GLU A N 1
ATOM 1265 C CA . GLU A 1 159 ? 13.244 1.129 -21.930 1.00 86.50 159 GLU A CA 1
ATOM 1266 C C . GLU A 1 159 ? 13.943 0.828 -20.605 1.00 86.50 159 GLU A C 1
ATOM 1268 O O . GLU A 1 159 ? 14.116 -0.334 -20.240 1.00 86.50 159 GLU A O 1
ATOM 1273 N N . ALA A 1 160 ? 14.266 1.861 -19.824 1.00 88.94 160 ALA A N 1
ATOM 1274 C CA . ALA A 1 160 ? 14.917 1.694 -18.529 1.00 88.94 160 ALA A CA 1
ATOM 1275 C C . ALA A 1 160 ? 14.015 1.059 -17.454 1.00 88.94 160 ALA A C 1
ATOM 1277 O O . ALA A 1 160 ? 14.535 0.590 -16.436 1.00 88.94 160 ALA A O 1
ATOM 1278 N N . THR A 1 161 ? 12.686 1.049 -17.641 1.00 90.25 161 THR A N 1
ATOM 1279 C CA . THR A 1 161 ? 11.724 0.649 -16.598 1.00 90.25 161 THR A CA 1
ATOM 1280 C C . THR A 1 161 ? 10.675 -0.363 -17.070 1.00 90.25 161 THR A C 1
ATOM 1282 O O . THR A 1 161 ? 10.819 -1.539 -16.760 1.00 90.25 161 THR A O 1
ATOM 1285 N N . ILE A 1 162 ? 9.630 0.046 -17.801 1.00 88.19 162 ILE A N 1
ATOM 1286 C CA . ILE A 1 162 ? 8.514 -0.823 -18.228 1.00 88.19 162 ILE A CA 1
ATOM 1287 C C . ILE A 1 162 ? 9.011 -1.989 -19.092 1.00 88.19 162 ILE A C 1
ATOM 1289 O O . ILE A 1 162 ? 8.544 -3.115 -18.925 1.00 88.19 162 ILE A O 1
ATOM 1293 N N . ASP A 1 163 ? 9.953 -1.734 -19.999 1.00 88.69 163 ASP A N 1
ATOM 1294 C CA . ASP A 1 163 ? 10.540 -2.760 -20.865 1.00 88.69 163 ASP A CA 1
ATOM 1295 C C . ASP A 1 163 ? 11.717 -3.492 -20.202 1.00 88.69 163 ASP A C 1
ATOM 1297 O O . ASP A 1 163 ? 12.200 -4.478 -20.753 1.00 88.69 163 ASP A O 1
ATOM 1301 N N . ASN A 1 164 ? 12.143 -3.066 -19.008 1.00 91.94 164 ASN A N 1
ATOM 1302 C CA . ASN A 1 164 ? 13.219 -3.683 -18.241 1.00 91.94 164 ASN A CA 1
ATOM 1303 C C . ASN A 1 164 ? 12.656 -4.684 -17.208 1.00 91.94 164 ASN A C 1
ATOM 1305 O 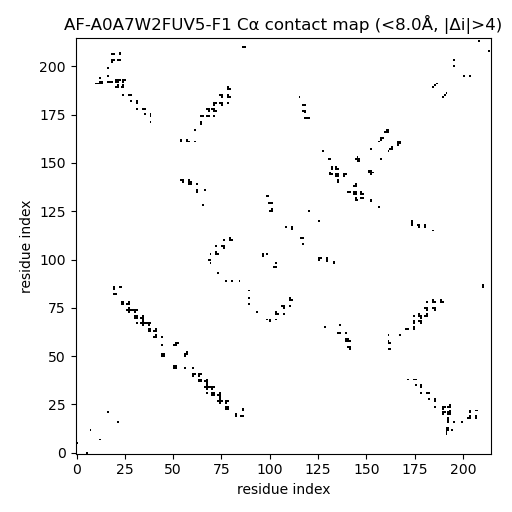O . ASN A 1 164 ? 12.147 -4.278 -16.155 1.00 91.94 164 ASN A O 1
ATOM 1309 N N . PRO A 1 165 ? 12.803 -6.006 -17.426 1.00 91.31 165 PRO A N 1
ATOM 1310 C CA . PRO A 1 165 ? 12.251 -7.014 -16.521 1.00 91.31 165 PRO A CA 1
ATOM 1311 C C . PRO A 1 165 ? 12.874 -6.977 -15.123 1.00 91.31 165 PRO A C 1
ATOM 1313 O O . PRO A 1 165 ? 12.200 -7.282 -14.140 1.00 91.31 165 PRO A O 1
ATOM 1316 N N . ILE A 1 166 ? 14.150 -6.588 -15.010 1.00 93.75 166 ILE A N 1
ATOM 1317 C CA . ILE A 1 166 ? 14.835 -6.467 -13.716 1.00 93.75 166 ILE A CA 1
ATOM 1318 C C . ILE A 1 166 ? 14.165 -5.360 -12.905 1.00 93.75 166 ILE A C 1
ATOM 1320 O O . ILE A 1 166 ? 13.764 -5.584 -11.764 1.00 93.75 166 ILE A O 1
ATOM 1324 N N . TRP A 1 167 ? 13.961 -4.195 -13.521 1.00 94.56 167 TRP A N 1
ATOM 1325 C CA . TRP A 1 167 ? 13.313 -3.065 -12.864 1.00 94.56 167 TRP A CA 1
ATOM 1326 C C . TRP A 1 167 ? 11.873 -3.390 -12.439 1.00 94.56 167 TRP A C 1
ATOM 1328 O O . TRP A 1 167 ? 11.468 -3.044 -11.325 1.00 94.56 167 TRP A O 1
ATOM 1338 N N . MET A 1 168 ? 11.116 -4.088 -13.291 1.00 93.81 168 MET A N 1
ATOM 1339 C CA . MET A 1 168 ? 9.747 -4.526 -12.994 1.00 93.81 168 MET A CA 1
ATOM 1340 C C . MET A 1 16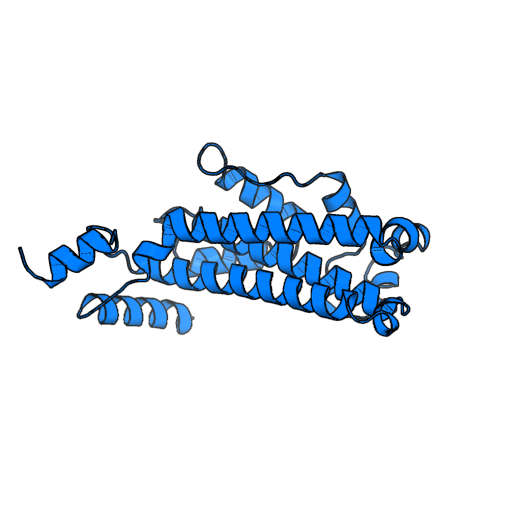8 ? 9.700 -5.505 -11.815 1.00 93.81 168 MET A C 1
ATOM 1342 O O . MET A 1 168 ? 8.885 -5.340 -10.904 1.00 93.81 168 MET A O 1
ATOM 1346 N N . ASN A 1 169 ? 10.610 -6.481 -11.780 1.00 94.69 169 ASN A N 1
ATOM 1347 C CA . ASN A 1 169 ? 10.707 -7.441 -10.679 1.00 94.69 169 ASN A CA 1
ATOM 1348 C C . ASN A 1 169 ? 11.149 -6.781 -9.365 1.00 94.69 169 ASN A C 1
ATOM 1350 O O . ASN A 1 169 ? 10.629 -7.116 -8.299 1.00 94.69 169 ASN A O 1
ATOM 1354 N N . GLU A 1 170 ? 12.053 -5.801 -9.414 1.00 96.00 170 GLU A N 1
ATOM 1355 C CA . GLU A 1 170 ? 12.388 -4.985 -8.243 1.00 96.00 170 GLU A CA 1
ATOM 1356 C C . GLU A 1 170 ? 11.169 -4.222 -7.722 1.00 96.00 170 GLU A C 1
ATOM 1358 O O . GLU A 1 170 ? 10.897 -4.243 -6.520 1.00 96.00 170 GLU A O 1
ATOM 1363 N N . LEU A 1 171 ? 10.416 -3.563 -8.611 1.00 96.12 171 LEU A N 1
ATOM 1364 C CA . LEU A 1 171 ? 9.207 -2.833 -8.231 1.00 96.12 171 LEU A CA 1
ATOM 1365 C C . LEU A 1 171 ? 8.176 -3.773 -7.592 1.00 96.12 171 LEU A C 1
ATOM 1367 O O . LEU A 1 171 ? 7.566 -3.419 -6.581 1.00 96.12 171 LEU A O 1
ATOM 1371 N N . ARG A 1 172 ? 8.025 -4.983 -8.137 1.00 97.06 172 ARG A N 1
ATOM 1372 C CA . ARG A 1 172 ? 7.167 -6.027 -7.576 1.00 97.06 172 ARG A CA 1
ATOM 1373 C C . ARG A 1 172 ? 7.605 -6.423 -6.169 1.00 97.06 172 ARG A C 1
ATOM 1375 O O . ARG A 1 172 ? 6.773 -6.461 -5.266 1.00 97.06 172 ARG A O 1
ATOM 1382 N N . ASN A 1 173 ? 8.893 -6.677 -5.951 1.00 97.75 173 ASN A N 1
ATOM 1383 C CA . ASN A 1 173 ? 9.404 -7.052 -4.630 1.00 97.75 173 ASN A CA 1
ATOM 1384 C C . ASN A 1 173 ? 9.180 -5.939 -3.601 1.00 97.75 173 ASN A C 1
ATOM 1386 O O . ASN A 1 173 ? 8.714 -6.207 -2.495 1.00 97.75 173 ASN A O 1
ATOM 1390 N N . ILE A 1 174 ? 9.397 -4.682 -3.993 1.00 97.75 174 ILE A N 1
ATOM 1391 C CA . ILE A 1 174 ? 9.065 -3.519 -3.163 1.00 97.75 174 ILE A CA 1
ATOM 1392 C C . ILE A 1 174 ? 7.559 -3.500 -2.846 1.00 97.75 174 ILE A C 1
ATOM 1394 O O . ILE A 1 174 ? 7.185 -3.304 -1.690 1.00 97.75 174 ILE A O 1
ATOM 1398 N N . ALA A 1 175 ? 6.683 -3.716 -3.833 1.00 97.94 175 ALA A N 1
ATOM 1399 C CA . ALA A 1 175 ? 5.235 -3.756 -3.613 1.00 97.94 175 ALA A CA 1
ATOM 1400 C C . ALA A 1 175 ? 4.839 -4.847 -2.603 1.00 97.94 175 ALA A C 1
ATOM 1402 O O . ALA A 1 175 ? 4.084 -4.568 -1.670 1.00 97.94 175 ALA A O 1
ATOM 1403 N N . VAL A 1 176 ? 5.414 -6.047 -2.722 1.00 98.50 176 VAL A N 1
ATOM 1404 C CA . VAL A 1 176 ? 5.222 -7.154 -1.770 1.00 98.50 176 VAL A CA 1
ATOM 1405 C C . VAL A 1 176 ? 5.680 -6.768 -0.365 1.00 98.50 176 VAL A C 1
ATOM 1407 O O . VAL A 1 176 ? 4.925 -6.933 0.594 1.00 98.50 176 VAL A O 1
ATOM 1410 N N . GLU A 1 177 ? 6.886 -6.219 -0.215 1.00 98.31 177 GLU A N 1
ATOM 1411 C CA . GLU A 1 177 ? 7.410 -5.799 1.089 1.00 98.31 177 GLU A CA 1
ATOM 1412 C C . GLU A 1 177 ? 6.513 -4.749 1.758 1.00 98.31 177 GLU A C 1
ATOM 1414 O O . GLU A 1 177 ? 6.207 -4.845 2.951 1.00 98.31 177 GLU A O 1
ATOM 1419 N N . TRP A 1 178 ? 6.053 -3.759 0.992 1.00 98.31 178 TRP A N 1
ATOM 1420 C CA . TRP A 1 178 ? 5.158 -2.713 1.483 1.00 98.31 178 TRP A CA 1
ATOM 1421 C C . TRP A 1 178 ? 3.769 -3.243 1.832 1.00 98.31 178 TRP A C 1
ATOM 1423 O O . TRP A 1 178 ? 3.210 -2.829 2.854 1.00 98.31 178 TRP A O 1
ATOM 1433 N N . ASN A 1 179 ? 3.229 -4.177 1.050 1.00 98.56 179 ASN A N 1
ATOM 1434 C CA . ASN A 1 179 ? 1.942 -4.800 1.340 1.00 98.56 179 ASN A CA 1
ATOM 1435 C C . ASN A 1 179 ? 2.012 -5.679 2.599 1.00 98.56 179 ASN A C 1
ATOM 1437 O O . ASN A 1 179 ? 1.148 -5.592 3.474 1.00 98.56 179 ASN A O 1
ATOM 1441 N N . ASN A 1 180 ? 3.105 -6.429 2.768 1.00 98.44 180 ASN A N 1
ATOM 1442 C CA . ASN A 1 180 ? 3.384 -7.191 3.988 1.00 98.44 180 ASN A CA 1
ATOM 1443 C C . ASN A 1 180 ? 3.506 -6.269 5.207 1.00 98.44 180 ASN A C 1
ATOM 1445 O O . ASN A 1 180 ? 2.917 -6.529 6.260 1.00 98.44 180 ASN A O 1
ATOM 1449 N N . ALA A 1 181 ? 4.214 -5.146 5.071 1.00 98.31 181 ALA A N 1
ATOM 1450 C CA . ALA A 1 181 ? 4.293 -4.133 6.119 1.00 98.31 181 ALA A CA 1
ATOM 1451 C C . ALA A 1 181 ? 2.912 -3.550 6.460 1.00 98.31 181 ALA A C 1
ATOM 1453 O O . ALA A 1 181 ? 2.608 -3.346 7.639 1.00 98.31 181 ALA A O 1
ATOM 1454 N N . ALA A 1 182 ? 2.057 -3.320 5.461 1.00 98.44 182 ALA A N 1
ATOM 1455 C CA . ALA A 1 182 ? 0.690 -2.849 5.655 1.00 98.44 182 ALA A CA 1
ATOM 1456 C C . ALA A 1 182 ? -0.175 -3.865 6.417 1.00 98.44 182 ALA A C 1
ATOM 1458 O O . ALA A 1 182 ? -0.837 -3.473 7.385 1.00 98.44 182 ALA A O 1
ATOM 1459 N N . SER A 1 183 ? -0.113 -5.150 6.049 1.00 98.19 183 SER A N 1
ATOM 1460 C CA . SER A 1 183 ? -0.791 -6.237 6.770 1.00 98.19 183 SER A CA 1
ATOM 1461 C C . SER A 1 183 ? -0.311 -6.322 8.221 1.00 98.19 183 SER A C 1
ATOM 1463 O O . SER A 1 183 ? -1.111 -6.221 9.149 1.00 98.19 183 SER A O 1
ATOM 1465 N N . ASN A 1 184 ? 1.006 -6.359 8.442 1.00 97.69 184 ASN A N 1
ATOM 1466 C CA . ASN A 1 184 ? 1.600 -6.422 9.782 1.00 97.69 184 ASN A CA 1
ATOM 1467 C C . ASN A 1 184 ? 1.216 -5.213 10.650 1.00 97.69 184 ASN A C 1
ATOM 1469 O O . ASN A 1 184 ? 0.963 -5.335 11.852 1.00 97.69 184 ASN A O 1
ATOM 1473 N N . CYS A 1 185 ? 1.159 -4.019 10.058 1.00 97.44 185 CYS A N 1
ATOM 1474 C CA . CYS A 1 185 ? 0.732 -2.807 10.751 1.00 97.44 185 CYS A CA 1
ATOM 1475 C C . CYS A 1 185 ? -0.757 -2.869 11.122 1.00 97.44 185 CYS A C 1
ATOM 1477 O O . CYS A 1 185 ? -1.134 -2.531 12.250 1.00 97.44 185 CYS A O 1
ATOM 1479 N N . TYR A 1 186 ? -1.601 -3.332 10.197 1.00 96.69 186 TYR A N 1
ATOM 1480 C CA . TYR A 1 186 ? -3.015 -3.589 10.457 1.00 96.69 186 TYR A CA 1
ATOM 1481 C C . TYR A 1 186 ? -3.194 -4.592 11.602 1.00 96.69 186 TYR A C 1
ATOM 1483 O O . TYR A 1 186 ? -3.958 -4.318 12.532 1.00 96.69 186 TYR A O 1
ATOM 1491 N N . ASP A 1 187 ? -2.453 -5.697 11.597 1.00 94.44 187 ASP A N 1
ATOM 1492 C CA . ASP A 1 187 ? -2.555 -6.727 12.629 1.00 94.44 187 ASP A CA 1
ATOM 1493 C C . ASP A 1 187 ? -2.104 -6.219 13.995 1.00 94.44 187 ASP A C 1
ATOM 1495 O O . ASP A 1 187 ? -2.760 -6.449 15.015 1.00 94.44 187 ASP A O 1
ATOM 1499 N N . LYS A 1 188 ? -1.027 -5.433 14.021 1.00 93.00 188 LYS A N 1
ATOM 1500 C CA . LYS A 1 188 ? -0.509 -4.836 15.253 1.00 93.00 188 LYS A CA 1
ATOM 1501 C C . LYS A 1 188 ? -1.489 -3.845 15.882 1.00 93.00 188 LYS A C 1
ATOM 1503 O O . LYS A 1 188 ? -1.608 -3.800 17.108 1.00 93.00 188 LYS A O 1
ATOM 1508 N N . TYR A 1 189 ? -2.163 -3.020 15.077 1.00 92.56 189 TYR A N 1
ATOM 1509 C CA . TYR A 1 189 ? -2.918 -1.874 15.596 1.00 92.56 189 TYR A CA 1
ATOM 1510 C C . TYR A 1 189 ? -4.441 -1.997 15.493 1.00 92.56 189 TYR A C 1
ATOM 1512 O O . TYR A 1 189 ? -5.140 -1.357 16.284 1.00 92.56 189 TYR A O 1
ATOM 1520 N N . LEU A 1 190 ? -4.994 -2.755 14.550 1.00 92.75 190 LEU A N 1
ATOM 1521 C CA . LEU A 1 190 ? -6.420 -2.687 14.212 1.00 92.75 190 LEU A CA 1
ATOM 1522 C C . LEU A 1 190 ? -7.145 -4.040 14.192 1.00 92.75 190 LEU A C 1
ATOM 1524 O O . LEU A 1 190 ? -8.327 -4.047 14.544 1.00 92.75 190 LEU A O 1
ATOM 1528 N N . SER A 1 191 ? -6.497 -5.160 13.851 1.00 88.69 191 SER A N 1
ATOM 1529 C CA . SER A 1 191 ? -7.179 -6.463 13.676 1.00 88.69 191 SER A CA 1
ATOM 1530 C C . SER A 1 191 ? -7.977 -6.896 14.910 1.00 88.69 191 SER A C 1
ATOM 1532 O O . SER A 1 191 ? -9.163 -7.209 14.814 1.00 88.69 191 SER A O 1
ATOM 1534 N N . LYS A 1 192 ? -7.386 -6.767 16.101 1.00 84.56 192 LYS A N 1
ATOM 1535 C CA . LYS A 1 192 ? -8.019 -7.094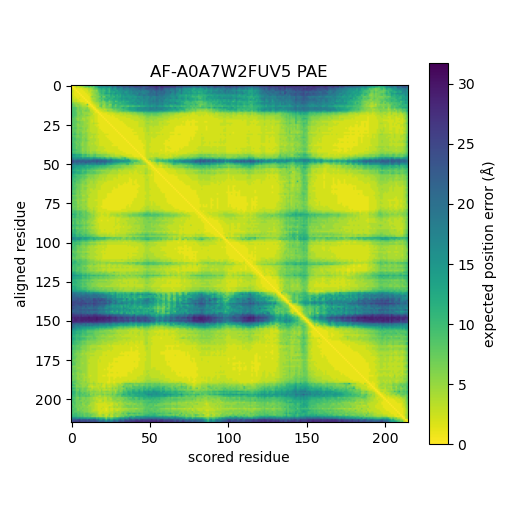 17.391 1.00 84.56 192 LYS A CA 1
ATOM 1536 C C . LYS A 1 192 ? -9.289 -6.288 17.673 1.00 84.56 192 LYS A C 1
ATOM 1538 O O . LYS A 1 192 ? -10.137 -6.722 18.439 1.00 84.56 192 LYS A O 1
ATOM 1543 N N . HIS A 1 193 ? -9.449 -5.108 17.073 1.00 83.69 193 HIS A N 1
ATOM 1544 C CA . HIS A 1 193 ? -10.673 -4.314 17.213 1.00 83.69 193 HIS A CA 1
ATOM 1545 C C . HIS A 1 193 ? -11.798 -4.763 16.269 1.00 83.69 193 HIS A C 1
ATOM 1547 O O . HIS A 1 193 ? -12.916 -4.273 16.413 1.00 83.69 193 HIS A O 1
ATOM 1553 N N . CYS A 1 194 ? -11.513 -5.648 15.310 1.00 81.69 194 CYS A N 1
ATOM 1554 C CA . CYS A 1 194 ? -12.460 -6.126 14.300 1.00 81.69 194 CYS A CA 1
ATOM 1555 C C . CYS A 1 194 ? -13.154 -7.437 14.692 1.00 81.69 194 CYS A C 1
ATOM 1557 O O . CYS A 1 194 ? -14.145 -7.808 14.072 1.00 81.69 194 CYS A O 1
ATOM 1559 N N . ILE A 1 195 ? -12.677 -8.116 15.735 1.00 81.19 195 ILE A N 1
ATOM 1560 C CA . ILE A 1 195 ? -13.344 -9.283 16.313 1.00 81.19 195 ILE A CA 1
ATOM 1561 C C . ILE A 1 195 ? -14.403 -8.757 17.297 1.00 81.19 195 ILE A C 1
ATOM 1563 O O . ILE A 1 195 ? -14.081 -8.200 18.347 1.00 81.19 195 ILE A O 1
ATOM 1567 N N . ILE A 1 196 ? -15.680 -8.847 16.922 1.00 80.56 196 ILE A N 1
ATOM 1568 C CA . ILE A 1 196 ? -16.784 -8.182 17.630 1.00 80.56 196 ILE A CA 1
ATOM 1569 C C . ILE A 1 196 ? -17.969 -9.142 17.745 1.00 80.56 196 ILE A C 1
ATOM 1571 O O . ILE A 1 196 ? -18.329 -9.796 16.772 1.00 80.56 196 ILE A O 1
ATOM 1575 N N . SER A 1 197 ? -18.609 -9.200 18.914 1.00 77.75 197 SER A N 1
ATOM 1576 C CA . SER A 1 197 ? -19.786 -10.041 19.157 1.00 77.75 197 SER A CA 1
ATOM 1577 C C . SER A 1 197 ? -20.847 -9.332 20.007 1.00 77.75 197 SER A C 1
ATOM 1579 O O . SER A 1 197 ? -20.592 -8.301 20.638 1.00 77.75 197 SER A O 1
ATOM 1581 N N . GLY A 1 198 ? -22.076 -9.857 19.995 1.00 80.44 198 GLY A N 1
ATOM 1582 C CA . GLY A 1 198 ? -23.175 -9.397 20.850 1.00 80.44 198 GLY A CA 1
ATOM 1583 C C . GLY A 1 198 ? -23.503 -7.901 20.722 1.00 80.44 198 GLY A C 1
ATOM 1584 O O . GLY A 1 198 ? -23.665 -7.361 19.626 1.00 80.44 198 GLY A O 1
ATOM 1585 N N . ASN A 1 199 ? -23.618 -7.206 21.858 1.00 81.75 199 ASN A N 1
ATOM 1586 C CA . ASN A 1 199 ? -23.984 -5.783 21.897 1.00 81.75 199 ASN A CA 1
ATOM 1587 C C . ASN A 1 199 ? -22.932 -4.858 21.268 1.00 81.75 199 ASN A C 1
ATOM 1589 O O . ASN A 1 199 ? -23.286 -3.801 20.733 1.00 81.75 199 ASN A O 1
ATOM 1593 N N . ASP A 1 200 ? -21.659 -5.250 21.279 1.00 81.44 200 ASP A N 1
ATOM 1594 C CA . ASP A 1 200 ? -20.606 -4.477 20.627 1.00 81.44 200 ASP A CA 1
ATOM 1595 C C . ASP A 1 200 ? -20.717 -4.550 19.101 1.00 81.44 200 ASP A C 1
ATOM 1597 O O . ASP A 1 200 ? -20.422 -3.562 18.424 1.00 81.44 200 ASP A O 1
ATOM 1601 N N . HIS A 1 201 ? -21.249 -5.651 18.555 1.00 84.25 201 HIS A N 1
ATOM 1602 C CA . HIS A 1 201 ? -21.510 -5.777 17.119 1.00 84.25 201 HIS A CA 1
ATOM 1603 C C . HIS A 1 201 ? -22.577 -4.767 16.681 1.00 84.25 201 HIS A C 1
ATOM 1605 O O . HIS A 1 201 ? -22.360 -3.996 15.748 1.00 84.25 201 HIS A O 1
ATOM 1611 N N . LYS A 1 202 ? -23.667 -4.632 17.451 1.00 85.38 202 LYS A N 1
ATOM 1612 C CA . LYS A 1 202 ? -24.688 -3.594 17.209 1.00 85.38 202 LYS A CA 1
ATOM 1613 C C . LYS A 1 202 ? -24.099 -2.177 17.246 1.00 85.38 202 LYS A C 1
ATOM 1615 O O . LYS A 1 202 ? -24.518 -1.311 16.478 1.00 85.38 202 LYS A O 1
ATOM 1620 N N . ARG A 1 203 ? -23.142 -1.904 18.142 1.00 85.44 203 ARG A N 1
ATOM 1621 C CA . ARG A 1 203 ? -22.454 -0.599 18.225 1.00 85.44 203 ARG A CA 1
ATOM 1622 C C . ARG A 1 203 ? -21.545 -0.353 17.022 1.00 85.44 203 ARG A C 1
ATOM 1624 O O . ARG A 1 203 ? -21.524 0.766 16.504 1.00 85.44 203 ARG A O 1
ATOM 1631 N N . PHE A 1 204 ? -20.819 -1.378 16.585 1.00 88.00 204 PHE A N 1
ATOM 1632 C CA . PHE A 1 204 ? -20.004 -1.339 15.378 1.00 88.00 204 PHE A CA 1
ATOM 1633 C C . PHE A 1 204 ? -20.848 -1.074 14.131 1.00 88.00 204 PHE A C 1
ATOM 1635 O O . PHE A 1 204 ? -20.560 -0.111 13.426 1.00 88.00 204 PHE A O 1
ATOM 1642 N N . GLU A 1 205 ? -21.936 -1.816 13.924 1.00 86.94 205 GLU A N 1
ATOM 1643 C CA . GLU A 1 205 ? -22.837 -1.633 12.778 1.00 86.94 205 GLU A CA 1
ATOM 1644 C C . GLU A 1 205 ? -23.403 -0.212 12.709 1.00 86.94 205 GLU A C 1
ATOM 1646 O O . GLU A 1 205 ? -23.393 0.431 11.659 1.00 86.94 205 GLU A O 1
ATOM 1651 N N . ARG A 1 206 ? -23.807 0.362 13.851 1.00 87.50 206 ARG A N 1
ATOM 1652 C CA . ARG A 1 206 ? -24.229 1.773 13.902 1.00 87.50 206 ARG A CA 1
ATOM 1653 C C . ARG A 1 206 ? -23.103 2.726 13.503 1.00 87.50 206 ARG A C 1
ATOM 1655 O O . ARG A 1 206 ? -23.357 3.701 12.796 1.00 87.50 206 ARG A O 1
ATOM 1662 N N . ALA A 1 207 ? -21.876 2.488 13.966 1.00 87.12 207 ALA A N 1
ATOM 1663 C CA . ALA A 1 207 ? -20.723 3.316 13.613 1.00 87.12 207 ALA A CA 1
ATOM 1664 C C . ALA A 1 207 ? -20.370 3.192 12.122 1.00 87.12 207 ALA A C 1
ATOM 1666 O O . ALA A 1 207 ? -20.092 4.205 11.477 1.00 87.12 207 ALA A O 1
ATOM 1667 N N . LEU A 1 208 ? -20.443 1.980 11.570 1.00 88.19 208 LEU A N 1
ATOM 1668 C CA . LEU A 1 208 ? -20.215 1.697 10.158 1.00 88.19 208 LEU A CA 1
ATOM 1669 C C . LEU A 1 208 ? -21.298 2.336 9.281 1.00 88.19 208 LEU A C 1
ATOM 1671 O O . LEU A 1 208 ? -20.967 3.002 8.303 1.00 88.19 208 LEU A O 1
ATOM 1675 N N . LYS A 1 209 ? -22.578 2.232 9.658 1.00 88.94 209 LYS A N 1
ATOM 1676 C CA . LYS A 1 209 ? -23.688 2.899 8.961 1.00 88.94 209 LYS A CA 1
ATOM 1677 C C . LYS A 1 209 ? -23.525 4.417 8.973 1.00 88.94 209 LYS A C 1
ATOM 1679 O O . LYS A 1 209 ? -23.659 5.042 7.929 1.00 88.94 209 LYS A O 1
ATOM 1684 N N . LYS A 1 210 ? -23.163 5.017 10.114 1.00 86.81 210 LYS A N 1
ATOM 1685 C CA . LYS A 1 210 ? -22.860 6.461 10.195 1.00 86.81 210 LYS A CA 1
ATOM 1686 C C . LYS A 1 210 ? -21.705 6.863 9.277 1.00 86.81 210 LYS A C 1
ATOM 1688 O O . LYS A 1 210 ? -21.747 7.937 8.689 1.00 86.81 210 LYS A O 1
ATOM 1693 N N . PHE A 1 211 ? -20.688 6.013 9.152 1.00 87.06 211 PHE A N 1
ATOM 1694 C CA . PHE A 1 211 ? -19.587 6.233 8.219 1.00 87.06 211 PHE A CA 1
ATOM 1695 C C . PHE A 1 211 ? -20.033 6.132 6.749 1.00 87.06 211 PHE A C 1
ATOM 1697 O O . PHE A 1 211 ? -19.664 7.002 5.968 1.00 87.06 211 PHE A O 1
ATOM 1704 N N . LYS A 1 212 ? -20.846 5.127 6.389 1.00 83.06 212 LYS A N 1
ATOM 1705 C CA . LYS A 1 212 ? -21.336 4.895 5.015 1.00 83.06 212 LYS A CA 1
ATOM 1706 C C . LYS A 1 212 ? -22.366 5.935 4.546 1.00 83.06 212 LYS A C 1
ATOM 1708 O O . LYS A 1 212 ? -22.308 6.368 3.405 1.00 83.06 212 LYS A O 1
ATOM 1713 N N . VAL A 1 213 ? -23.314 6.307 5.409 1.00 74.50 213 VAL A N 1
ATOM 1714 C CA . VAL A 1 213 ? -24.502 7.120 5.062 1.00 74.50 213 VAL A CA 1
ATOM 1715 C C . VAL A 1 213 ? -24.279 8.621 5.291 1.00 74.50 213 VAL A C 1
ATOM 1717 O O . VAL A 1 213 ? -25.048 9.449 4.812 1.00 74.50 213 VAL A O 1
ATOM 1720 N N . GLY A 1 214 ? -23.240 9.003 6.035 1.00 57.38 214 GLY A N 1
ATOM 1721 C CA . GLY A 1 214 ? -23.015 10.394 6.416 1.00 57.38 214 GLY A CA 1
ATOM 1722 C C . GLY A 1 214 ? -22.622 11.293 5.242 1.00 57.38 214 GLY A C 1
ATOM 1723 O O . GLY A 1 214 ? -21.423 11.401 4.963 1.00 57.38 214 GLY A O 1
ATOM 1724 N N . LYS A 1 215 ? -23.611 11.997 4.662 1.00 44.06 215 LYS A N 1
ATOM 1725 C CA . LYS A 1 215 ? -23.443 13.313 4.009 1.00 44.06 215 LYS A CA 1
ATOM 1726 C C . LYS A 1 215 ? -22.466 14.172 4.821 1.00 44.06 215 LYS A C 1
ATOM 1728 O O . LYS A 1 215 ? -22.538 14.169 6.072 1.00 44.06 215 LYS A O 1
#

Nearest PDB structures (foldseek):
  4xtn-assembly1_D  TM=2.984E-01  e=5.522E-01  Dokdonia eikasta
  9cpb-assembly1_5T  TM=1.914E-01  e=2.988E+00  Bos taurus
  7u2l-assembly1_D  TM=1.778E-01  e=4.936E+00  Mus musculus
  8snb-assembly1_8K  TM=1.904E-01  e=8.933E+00  Strongylocentrotus purpuratus

Sequence (215 aa):
MSVVDRLKMSLGLPKQIKPRRAVKGVIARNYYVDGNLFIERFDILNSSNDSMQNKQFRAKAMVDLCMSLECSMKSLVVSLSHDSKTPKRLMKDLKNLSHHLDKLFDKTTKLSKNRFTLPKLSQSKLNELKKYGVGARYSHDIWAIQTSSAYSVSDDLIEATIDNPIWMNELRNIAVEWNNAASNCYDKYLSKHCIISGNDHKRFERALKKFKVGK

pLDDT: mean 85.92, std 12.24, range [44.06, 98.56]

Foldseek 3Di:
DDPVVVVLVVLVADPDQDLQLLLLLVLLVVLLVLLVVLLVVLVVCVVPVVNLVDLLSLLLNVLSLLSSLLSLLLSLLSLLDDSVQGPQNSVVVSVVCPSQSVSSVVSNCVSCVVPADADDDDPVLSVLVPLQPPQSNVPSGVVCSQVVDDDRDDVVSCVVASVDVVNSVVSSVNSVRSSVSSVVSSVVGRPSSNPDDDPRVVVSVVSNCCSVVPD

Radius of gyration: 19.72 Å; Cα contacts (8 Å, |Δi|>4): 248; chains: 1; bounding box: 40×37×60 Å

Solvent-accessible surface area (backbone atoms only — not comparable to full-atom values): 11386 Å² total; per-residue (Å²): 132,54,74,67,55,53,53,36,56,76,66,60,43,59,97,66,82,46,48,65,49,19,50,34,26,54,53,21,47,50,26,24,50,53,12,47,53,24,47,52,52,32,51,54,46,67,69,38,68,74,54,58,73,37,68,49,49,27,43,40,39,52,38,26,36,52,49,11,41,46,23,8,37,52,12,36,44,48,41,55,47,60,86,88,59,47,58,66,60,49,52,53,53,50,57,74,44,60,81,43,57,66,60,39,49,55,52,31,55,66,53,25,62,100,75,51,86,74,72,85,75,58,68,65,59,52,52,56,58,53,66,43,43,71,54,31,68,74,57,66,34,53,66,41,28,36,60,40,66,103,46,70,48,51,67,70,56,39,52,67,29,62,70,21,66,68,50,47,51,51,49,45,52,46,26,50,48,38,25,50,49,16,47,53,41,32,55,74,64,18,47,46,43,57,70,67,58,74,74,55,34,59,50,32,51,53,49,46,47,52,63,76,68,58,125

Secondary structure (DSSP, 8-state):
--HHHHHHHHTT--SS--HHHHHHHHHHHHHHHHHHHHHHHHHHHHH-TTGGGSHHHHHHHHHHHHHHHHHHHHHHHHHHS-TTS-HHHHHHHHHHHTT-HHHHHHHHHHHHTTT-PPPP--HHHHHHHHHTTTTHHHH-SHHHHHHSSSSPPPHHHHHHTTT-HHHHHHHHHHHHHHHHHHHHHHHHHTGGGT---HHHHHHHHHHHHHHHH--

Mean predicted aligned error: 6.73 Å

Organism: NCBI:txid2758441